Protein AF-A0A817XFG8-F1 (afdb_monomer_lite)

pLDDT: mean 70.27, std 18.43, range [31.36, 95.06]

Sequence (269 aa):
MGNGGGGGGGSNTTVASSSSEEETRRRHAKRKCANGSLLDVFSCFSSDLKSIGAFVTMSCSEAEMDYPWTNIKIDGWLQLKRWLFLPDYTNPPLATQLIADFFQLLFACQQWRVFKYETNEKDHIYIQAGESNREIIYDNDVYKDNPTRDFVTKRRNWFDQIKYVIFMYSAWCVLSIVYLAGTTRISLLGLGYLIACFYFFWYGQDFLTKHVTVMVRIWTYLIYYCFAVIFIKACLQIVACIDILSIGCVIQQIFSVACITSDSSSSSC

Radius of gyration: 28.13 Å; chains: 1; bounding box: 108×46×69 Å

Foldseek 3Di:
DDDDDDDDDDDDPVVVVVVVVVVVVVVVVCVLCVPVPVVVVVVVVVVVVVVVVVVVVVVPDDDPDDDPLPPDDFQLSVLLCQLVLHADPVDHHDPVVCVVVVVVVVVVVVVVVVSVVLVPVVPPVVCPPPHHPDDCLPPPCCVPDPVDDDLQPDPDDPVSVVVNCCVVCVVVVVLVVLLCQLPVAQAPLSVVSNVLSVVCVVCVVVLVVDRPVVNVVSVVVVVVSVVVLVVVLSVLLSVLSRPPDPCNQVNCNRHVHHRDDPDPDDDDD

Structure (mmCIF, N/CA/C/O backbone):
data_AF-A0A817XFG8-F1
#
_entry.id   AF-A0A817XFG8-F1
#
loop_
_atom_site.group_PDB
_atom_site.id
_atom_site.type_symbol
_atom_site.label_atom_id
_atom_site.label_alt_id
_atom_site.label_comp_id
_atom_site.label_asym_id
_atom_site.label_entity_id
_atom_site.label_seq_id
_atom_site.pdbx_PDB_ins_code
_atom_site.Cartn_x
_atom_site.Cartn_y
_atom_site.Cartn_z
_atom_site.occupancy
_atom_site.B_iso_or_equiv
_atom_site.auth_seq_id
_atom_site.auth_comp_id
_atom_site.auth_asym_id
_atom_site.auth_atom_id
_atom_site.pdbx_PDB_model_num
ATOM 1 N N . MET A 1 1 ? 80.118 -6.857 2.971 1.00 39.25 1 MET A N 1
ATOM 2 C CA . MET A 1 1 ? 79.639 -5.460 3.083 1.00 39.25 1 MET A CA 1
ATOM 3 C C . MET A 1 1 ? 78.344 -5.396 2.283 1.00 39.25 1 MET A C 1
ATOM 5 O O . MET A 1 1 ? 78.411 -5.592 1.084 1.00 39.25 1 MET A O 1
ATOM 9 N N . GLY A 1 2 ? 77.171 -5.555 2.906 1.00 37.81 2 GLY A N 1
ATOM 10 C CA . GLY A 1 2 ? 76.400 -4.475 3.555 1.00 37.81 2 GLY A CA 1
ATOM 11 C C . GLY A 1 2 ? 75.542 -3.781 2.478 1.00 37.81 2 GLY A C 1
ATOM 12 O O . GLY A 1 2 ? 76.123 -3.079 1.669 1.00 37.81 2 GLY A O 1
ATOM 13 N N . ASN A 1 3 ? 74.297 -4.192 2.200 1.00 38.41 3 ASN A N 1
ATOM 14 C CA . ASN A 1 3 ? 73.002 -3.979 2.885 1.00 38.41 3 ASN A CA 1
ATOM 15 C C . ASN A 1 3 ? 72.274 -2.664 2.500 1.00 38.41 3 ASN A C 1
ATOM 17 O O . ASN A 1 3 ? 72.898 -1.610 2.451 1.00 38.41 3 ASN A O 1
ATOM 21 N N . GLY A 1 4 ? 70.943 -2.767 2.329 1.00 34.31 4 GLY A N 1
ATOM 22 C CA . GLY A 1 4 ? 69.944 -1.685 2.203 1.00 34.31 4 GLY A CA 1
ATOM 23 C C . GLY A 1 4 ? 69.345 -1.543 0.790 1.00 34.31 4 GLY A C 1
ATOM 24 O O . GLY A 1 4 ? 70.094 -1.386 -0.160 1.00 34.31 4 GLY A O 1
ATOM 25 N N . GLY A 1 5 ? 68.034 -1.577 0.524 1.00 34.22 5 GLY A N 1
ATOM 26 C CA . GLY A 1 5 ? 66.832 -1.628 1.363 1.00 34.22 5 GLY A CA 1
ATOM 27 C C . GLY A 1 5 ? 65.711 -0.758 0.751 1.00 34.22 5 GLY A C 1
ATOM 28 O O . GLY A 1 5 ? 65.967 0.394 0.426 1.00 34.22 5 GLY A O 1
ATOM 29 N N . GLY A 1 6 ? 64.482 -1.295 0.662 1.00 33.62 6 GLY A N 1
ATOM 30 C CA . GLY A 1 6 ? 63.206 -0.556 0.519 1.00 33.62 6 GLY A CA 1
ATOM 31 C C . GLY A 1 6 ? 62.762 -0.223 -0.917 1.00 33.62 6 GLY A C 1
ATOM 32 O O . GLY A 1 6 ? 63.567 0.166 -1.745 1.00 33.62 6 GLY A O 1
ATOM 33 N N . GLY A 1 7 ? 61.491 -0.328 -1.306 1.00 31.36 7 GLY A N 1
ATOM 34 C CA . GLY A 1 7 ? 60.260 -0.632 -0.579 1.00 31.36 7 GLY A CA 1
ATOM 35 C C . GLY A 1 7 ? 59.083 -0.553 -1.564 1.00 31.36 7 GLY A C 1
ATOM 36 O O . GLY A 1 7 ? 59.077 0.286 -2.462 1.00 31.36 7 GLY A O 1
ATOM 37 N N . GLY A 1 8 ? 58.124 -1.472 -1.426 1.00 36.59 8 GLY A N 1
ATOM 38 C CA . GLY A 1 8 ? 56.936 -1.561 -2.271 1.00 36.59 8 GLY A CA 1
ATOM 39 C C . GLY A 1 8 ? 55.859 -0.532 -1.922 1.00 36.59 8 GLY A C 1
ATOM 40 O O . GLY A 1 8 ? 55.711 -0.126 -0.772 1.00 36.59 8 GLY A O 1
ATOM 41 N N . GLY A 1 9 ? 55.067 -0.163 -2.926 1.00 33.72 9 GLY A N 1
ATOM 42 C CA . GLY A 1 9 ? 53.863 0.646 -2.771 1.00 33.72 9 GLY A CA 1
ATOM 43 C C . GLY A 1 9 ? 52.935 0.439 -3.962 1.00 33.72 9 GLY A C 1
ATOM 44 O O . GLY A 1 9 ? 53.193 0.964 -5.039 1.00 33.72 9 GLY A O 1
ATOM 45 N N . GLY A 1 10 ? 51.871 -0.349 -3.785 1.00 35.78 10 GLY A N 1
ATOM 46 C CA . GLY A 1 10 ? 50.912 -0.604 -4.860 1.00 35.78 10 GLY A CA 1
ATOM 47 C C . GLY A 1 10 ? 49.819 -1.617 -4.526 1.00 35.78 10 GLY A C 1
ATOM 48 O O . GLY A 1 10 ? 49.588 -2.504 -5.335 1.00 35.78 10 GLY A O 1
ATOM 49 N N . SER A 1 11 ? 49.159 -1.518 -3.361 1.00 37.84 11 SER A N 1
ATOM 50 C CA . SER A 1 11 ? 48.086 -2.471 -3.000 1.00 37.84 11 SER A CA 1
ATOM 51 C C . SER A 1 11 ? 46.955 -1.913 -2.121 1.00 37.84 11 SER A C 1
ATOM 53 O O . SER A 1 11 ? 46.315 -2.692 -1.427 1.00 37.84 11 SER A O 1
ATOM 55 N N . ASN A 1 12 ? 46.676 -0.600 -2.107 1.00 38.19 12 ASN A N 1
ATOM 56 C CA . ASN A 1 12 ? 45.683 -0.045 -1.160 1.00 38.19 12 ASN A CA 1
ATOM 57 C C . ASN A 1 12 ? 44.374 0.481 -1.776 1.00 38.19 12 ASN A C 1
ATOM 59 O O . ASN A 1 12 ? 43.433 0.732 -1.029 1.00 38.19 12 ASN A O 1
ATOM 63 N N . THR A 1 13 ? 44.246 0.603 -3.102 1.00 41.53 13 THR A N 1
ATOM 64 C CA . THR A 1 13 ? 43.041 1.215 -3.709 1.00 41.53 13 THR A CA 1
ATOM 65 C C . THR A 1 13 ? 41.982 0.198 -4.157 1.00 41.53 13 THR A C 1
ATOM 67 O O . THR A 1 13 ? 40.799 0.516 -4.176 1.00 41.53 13 THR A O 1
ATOM 70 N N . THR A 1 14 ? 42.364 -1.047 -4.453 1.00 40.88 14 THR A N 1
ATOM 71 C CA . THR A 1 14 ? 41.450 -2.136 -4.873 1.00 40.88 14 THR A CA 1
ATOM 72 C C . THR A 1 14 ? 40.775 -2.870 -3.708 1.00 40.88 14 THR A C 1
ATOM 74 O O . THR A 1 14 ? 39.751 -3.530 -3.885 1.00 40.88 14 THR A O 1
ATOM 77 N N . VAL A 1 15 ? 41.311 -2.736 -2.493 1.00 43.69 15 VAL A N 1
ATOM 78 C CA . VAL A 1 15 ? 40.769 -3.383 -1.285 1.00 43.69 15 VAL A CA 1
ATOM 79 C C . VAL A 1 15 ? 39.590 -2.588 -0.697 1.00 43.69 15 VAL A C 1
ATOM 81 O O . VAL A 1 15 ? 38.686 -3.159 -0.095 1.00 43.69 15 VAL A O 1
ATOM 84 N N . ALA A 1 16 ? 39.540 -1.270 -0.915 1.00 40.59 16 ALA A N 1
ATOM 85 C CA . ALA A 1 16 ? 38.480 -0.417 -0.373 1.00 40.59 16 ALA A CA 1
ATOM 86 C C . ALA A 1 16 ? 37.139 -0.549 -1.128 1.00 40.59 16 ALA A C 1
ATOM 88 O O . ALA A 1 16 ? 36.079 -0.516 -0.502 1.00 40.59 16 ALA A O 1
ATOM 89 N N . SER A 1 17 ? 37.164 -0.743 -2.454 1.00 41.06 17 SER A N 1
ATOM 90 C CA . SER A 1 17 ? 35.950 -0.938 -3.265 1.00 41.06 17 SER A CA 1
ATOM 91 C C . SER A 1 17 ? 35.336 -2.329 -3.073 1.00 41.06 17 SER A C 1
ATOM 93 O O . SER A 1 17 ? 34.123 -2.441 -2.910 1.00 41.06 17 SER A O 1
ATOM 95 N N . SER A 1 18 ? 36.170 -3.369 -2.986 1.00 42.69 18 SER A N 1
ATOM 96 C CA . SER A 1 18 ? 35.731 -4.744 -2.700 1.00 42.69 18 SER A CA 1
ATOM 97 C C . SER A 1 18 ? 35.164 -4.897 -1.284 1.00 42.69 18 SER A C 1
ATOM 99 O O . SER A 1 18 ? 34.143 -5.559 -1.110 1.00 42.69 18 SER A O 1
ATOM 101 N N . SER A 1 19 ? 35.743 -4.211 -0.293 1.00 41.41 19 SER A N 1
ATOM 102 C CA . SER A 1 19 ? 35.241 -4.200 1.089 1.00 41.41 19 SER A CA 1
ATOM 103 C C . SER A 1 19 ? 33.863 -3.525 1.214 1.00 41.41 19 SER A C 1
ATOM 105 O O . SER A 1 19 ? 32.974 -4.051 1.881 1.00 41.41 19 SER A O 1
ATOM 107 N N . SER A 1 20 ? 33.633 -2.412 0.503 1.00 43.94 20 SER A N 1
ATOM 108 C CA . SER A 1 20 ? 32.335 -1.710 0.473 1.00 43.94 20 SER A CA 1
ATOM 109 C C . SER A 1 20 ? 31.224 -2.547 -0.185 1.00 43.94 20 SER A C 1
ATOM 111 O O . SER A 1 20 ? 30.104 -2.640 0.333 1.00 43.94 20 SER A O 1
ATOM 113 N N . GLU A 1 21 ? 31.529 -3.226 -1.296 1.00 47.81 21 GLU A N 1
ATOM 114 C CA . GLU A 1 21 ? 30.588 -4.133 -1.964 1.00 47.81 21 GLU A CA 1
ATOM 115 C C . GLU A 1 21 ? 30.315 -5.400 -1.148 1.00 47.81 21 GLU A C 1
ATOM 117 O O . GLU A 1 21 ? 29.161 -5.830 -1.057 1.00 47.81 21 GLU A O 1
ATOM 122 N N . GLU A 1 22 ? 31.330 -5.979 -0.499 1.00 45.91 22 GLU A N 1
ATOM 123 C CA . GLU A 1 22 ? 31.141 -7.099 0.426 1.00 45.91 22 GLU A CA 1
ATOM 124 C C . GLU A 1 22 ? 30.328 -6.695 1.648 1.00 45.91 22 GLU A C 1
ATOM 126 O O . GLU A 1 22 ? 29.491 -7.474 2.100 1.00 45.91 22 GLU A O 1
ATOM 131 N N . GLU A 1 23 ? 30.509 -5.491 2.183 1.00 46.41 23 GLU A N 1
ATOM 132 C CA . GLU A 1 23 ? 29.743 -5.025 3.332 1.00 46.41 23 GLU A CA 1
ATOM 133 C C . GLU A 1 23 ? 28.283 -4.734 2.956 1.00 46.41 23 GLU A C 1
ATOM 135 O O . GLU A 1 23 ? 27.368 -5.049 3.721 1.00 46.41 23 GLU A O 1
ATOM 140 N N . THR A 1 24 ? 28.030 -4.254 1.736 1.00 50.12 24 THR A N 1
ATOM 141 C CA . THR A 1 24 ? 26.673 -4.073 1.195 1.00 50.12 24 THR A CA 1
ATOM 142 C C . THR A 1 24 ? 26.003 -5.421 0.906 1.00 50.12 24 THR A C 1
ATOM 144 O O . THR A 1 24 ? 24.853 -5.631 1.306 1.00 50.12 24 THR A O 1
ATOM 147 N N . ARG A 1 25 ? 26.737 -6.398 0.344 1.00 46.53 25 ARG A N 1
ATOM 148 C CA . ARG A 1 25 ? 26.284 -7.796 0.197 1.00 46.53 25 ARG A CA 1
ATOM 149 C C . ARG A 1 25 ? 26.058 -8.470 1.548 1.00 46.53 25 ARG A C 1
ATOM 151 O O . ARG A 1 25 ? 25.074 -9.185 1.687 1.00 46.53 25 ARG A O 1
ATOM 158 N N . ARG A 1 26 ? 26.884 -8.209 2.567 1.00 43.31 26 ARG A N 1
ATOM 159 C CA . ARG A 1 26 ? 26.705 -8.709 3.945 1.00 43.31 26 ARG A CA 1
ATOM 160 C C . ARG A 1 26 ? 25.523 -8.042 4.645 1.00 43.31 26 ARG A C 1
ATOM 162 O O . ARG A 1 26 ? 24.848 -8.710 5.420 1.00 43.31 26 ARG A O 1
ATOM 169 N N . ARG A 1 27 ? 25.212 -6.773 4.355 1.00 46.94 27 ARG A N 1
ATOM 170 C CA . ARG A 1 27 ? 23.999 -6.084 4.840 1.00 46.94 27 ARG A CA 1
ATOM 171 C C . ARG A 1 27 ? 22.734 -6.594 4.138 1.00 46.94 27 ARG A C 1
ATOM 173 O O . ARG A 1 27 ? 21.736 -6.817 4.818 1.00 46.94 27 ARG A O 1
ATOM 180 N N . HIS A 1 28 ? 22.774 -6.871 2.831 1.00 46.66 28 HIS A N 1
ATOM 181 C CA . HIS A 1 28 ? 21.667 -7.508 2.095 1.00 46.66 28 HIS A CA 1
ATOM 182 C C . HIS A 1 28 ? 21.486 -8.984 2.493 1.00 46.66 28 HIS A C 1
ATOM 184 O O . HIS A 1 28 ? 20.359 -9.422 2.710 1.00 46.66 28 HIS A O 1
ATOM 190 N N . ALA A 1 29 ? 22.576 -9.727 2.701 1.00 39.81 29 ALA A N 1
ATOM 191 C CA . ALA A 1 29 ? 22.551 -11.088 3.229 1.00 39.81 29 ALA A CA 1
ATOM 192 C C . ALA A 1 29 ? 22.077 -11.122 4.688 1.00 39.81 29 ALA A C 1
ATOM 194 O O . ALA A 1 29 ? 21.290 -11.989 5.027 1.00 39.81 29 ALA A O 1
ATOM 195 N N . LYS A 1 30 ? 22.440 -10.153 5.544 1.00 40.06 30 LYS A N 1
ATOM 196 C CA . LYS A 1 30 ? 21.869 -10.030 6.900 1.00 40.06 30 LYS A CA 1
ATOM 197 C C . LYS A 1 30 ? 20.384 -9.668 6.886 1.00 40.06 30 LYS A C 1
ATOM 199 O O . LYS A 1 30 ? 19.658 -10.203 7.710 1.00 40.06 30 LYS A O 1
ATOM 204 N N . ARG A 1 31 ? 19.905 -8.831 5.955 1.00 43.19 31 ARG A N 1
ATOM 205 C CA . ARG A 1 31 ? 18.460 -8.561 5.791 1.00 43.19 31 ARG A CA 1
ATOM 206 C C . ARG A 1 31 ? 17.686 -9.795 5.304 1.00 43.19 31 ARG A C 1
ATOM 208 O O . ARG A 1 31 ? 16.548 -9.973 5.714 1.00 43.19 31 ARG A O 1
ATOM 215 N N . LYS A 1 32 ? 18.308 -10.666 4.497 1.00 44.91 32 LYS A N 1
ATOM 216 C CA . LYS A 1 32 ? 17.726 -11.950 4.055 1.00 44.91 32 LYS A CA 1
ATOM 217 C C . LYS A 1 32 ? 17.856 -13.074 5.105 1.00 44.91 32 LYS A C 1
ATOM 219 O O . LYS A 1 32 ? 16.929 -13.860 5.260 1.00 44.91 32 LYS A O 1
ATOM 224 N N . CYS A 1 33 ? 18.943 -13.113 5.884 1.00 37.72 33 CYS A N 1
ATOM 225 C CA . CYS A 1 33 ? 19.192 -14.093 6.954 1.00 37.72 33 CYS A CA 1
ATOM 226 C C . CYS A 1 33 ? 18.526 -13.746 8.293 1.00 37.72 33 CYS A C 1
ATOM 228 O O . CYS A 1 33 ? 18.334 -14.643 9.107 1.00 37.72 33 CYS A O 1
ATOM 230 N N . ALA A 1 34 ? 18.137 -12.489 8.538 1.00 39.78 34 ALA A N 1
ATOM 231 C CA . ALA A 1 34 ? 17.343 -12.127 9.719 1.00 39.78 34 ALA A CA 1
ATOM 232 C C . ALA A 1 34 ? 15.956 -12.801 9.731 1.00 39.78 34 ALA A C 1
ATOM 234 O O . ALA A 1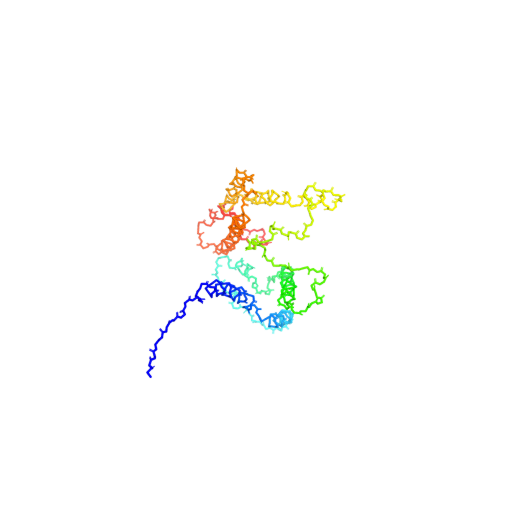 34 ? 15.362 -12.936 10.791 1.00 39.78 34 ALA A O 1
ATOM 235 N N . ASN A 1 35 ? 15.487 -13.295 8.579 1.00 50.16 35 ASN A N 1
ATOM 236 C CA . ASN A 1 35 ? 14.275 -14.110 8.460 1.00 50.16 35 ASN A CA 1
ATOM 237 C C . ASN A 1 35 ? 14.558 -15.629 8.477 1.00 50.16 35 ASN A C 1
ATOM 239 O O . ASN A 1 35 ? 13.696 -16.426 8.124 1.00 50.16 35 ASN A O 1
ATOM 243 N N . GLY A 1 36 ? 15.764 -16.054 8.868 1.00 41.84 36 GLY A N 1
ATOM 244 C CA . GLY A 1 36 ? 16.261 -17.433 8.797 1.00 41.84 36 GLY A CA 1
ATOM 245 C C . GLY A 1 36 ? 15.638 -18.471 9.744 1.00 41.84 36 GLY A C 1
ATOM 246 O O . GLY A 1 36 ? 16.223 -19.537 9.907 1.00 41.84 36 GLY A O 1
ATOM 247 N N . SER A 1 37 ? 14.467 -18.230 10.334 1.00 49.91 37 SER A N 1
ATOM 248 C CA . SER A 1 37 ? 13.778 -19.164 11.245 1.00 49.91 37 SER A CA 1
ATOM 249 C C . SER A 1 37 ? 12.360 -19.523 10.773 1.00 49.91 37 SER A C 1
ATOM 251 O O . SER A 1 37 ? 11.403 -19.554 11.535 1.00 49.91 37 SER A O 1
ATOM 253 N N . LEU A 1 38 ? 12.181 -19.831 9.484 1.00 45.31 38 LEU A N 1
ATOM 254 C CA . LEU A 1 38 ? 10.856 -20.173 8.943 1.00 45.31 38 LEU A CA 1
ATOM 255 C C . LEU A 1 38 ? 10.396 -21.622 9.202 1.00 45.31 38 LEU A C 1
ATOM 257 O O . LEU A 1 38 ? 9.229 -21.940 8.991 1.00 45.31 38 LEU A O 1
ATOM 261 N N . LEU A 1 39 ? 11.273 -22.506 9.688 1.00 46.31 39 LEU A N 1
ATOM 262 C CA . LEU A 1 39 ? 10.830 -23.780 10.275 1.00 46.31 39 LEU A CA 1
ATOM 263 C C . LEU A 1 39 ? 10.032 -23.527 11.568 1.00 46.31 39 LEU A C 1
ATOM 265 O O . LEU A 1 39 ? 9.040 -24.216 11.795 1.00 46.31 39 LEU A O 1
ATOM 269 N N . ASP A 1 40 ? 10.370 -22.466 12.311 1.00 49.03 40 ASP A N 1
ATOM 270 C CA . ASP A 1 40 ? 9.613 -22.013 13.479 1.00 49.03 40 ASP A CA 1
ATOM 271 C C . ASP A 1 40 ? 8.313 -21.323 13.071 1.00 49.03 40 ASP A C 1
ATOM 273 O O . ASP A 1 40 ? 7.290 -21.616 13.662 1.00 49.03 40 ASP A O 1
ATOM 277 N N . VAL A 1 41 ? 8.287 -20.491 12.022 1.00 51.28 41 VAL A N 1
ATOM 278 C CA . VAL A 1 41 ? 7.046 -19.819 11.568 1.00 51.28 41 VAL A CA 1
ATOM 279 C C . VAL A 1 41 ? 6.039 -20.805 10.961 1.00 51.28 41 VAL A C 1
ATOM 281 O O . VAL A 1 41 ? 4.838 -20.670 11.174 1.00 51.28 41 VAL A O 1
ATOM 284 N N . PHE A 1 42 ? 6.498 -21.826 10.228 1.00 49.22 42 PHE A N 1
ATOM 285 C CA . PHE A 1 42 ? 5.612 -22.845 9.646 1.00 49.22 42 PHE A CA 1
ATOM 286 C C . PHE A 1 42 ? 5.138 -23.866 10.693 1.00 49.22 42 PHE A C 1
ATOM 288 O O . PHE A 1 42 ? 3.980 -24.290 10.666 1.00 49.22 42 PHE A O 1
ATOM 295 N N . SER A 1 43 ? 6.012 -24.225 11.643 1.00 51.03 43 SER A N 1
ATOM 296 C CA . SER A 1 43 ? 5.624 -24.958 12.854 1.00 51.03 43 SER A CA 1
ATOM 297 C C . SER A 1 43 ? 4.633 -24.145 13.685 1.00 51.03 43 SER A C 1
ATOM 299 O O . SER A 1 43 ? 3.627 -24.708 14.099 1.00 51.03 43 SER A O 1
ATOM 301 N N . CYS A 1 44 ? 4.868 -22.837 13.840 1.00 49.38 44 CYS A N 1
ATOM 302 C CA . CYS A 1 44 ? 3.990 -21.893 14.527 1.00 49.38 44 CYS A CA 1
ATOM 303 C C . CYS A 1 44 ? 2.633 -21.818 13.835 1.00 49.38 44 CYS A C 1
ATOM 305 O O . CYS A 1 44 ? 1.633 -21.991 14.496 1.00 49.38 44 CYS A O 1
ATOM 307 N N . PHE A 1 45 ? 2.558 -21.706 12.506 1.00 55.94 45 PHE A N 1
ATOM 308 C CA . PHE A 1 45 ? 1.267 -21.663 11.813 1.00 55.94 45 PHE A CA 1
ATOM 309 C C . PHE A 1 45 ? 0.500 -22.992 11.861 1.00 55.94 45 PHE A C 1
ATOM 311 O O . PHE A 1 45 ? -0.715 -23.008 12.033 1.00 55.94 45 PHE A O 1
ATOM 318 N N . SER A 1 46 ? 1.191 -24.128 11.736 1.00 52.06 46 SER A N 1
ATOM 319 C CA . SER 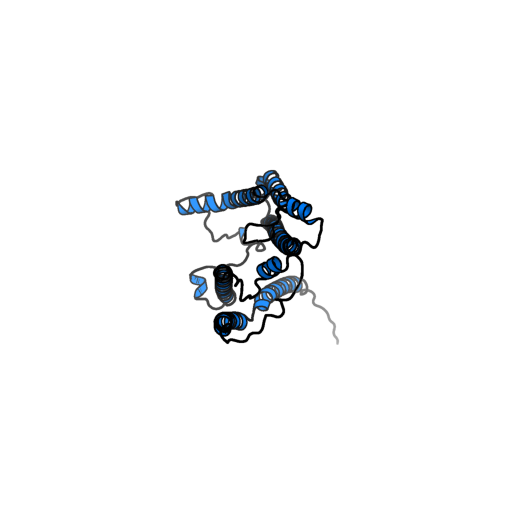A 1 46 ? 0.570 -25.450 11.905 1.00 52.06 46 SER A CA 1
ATOM 320 C C . SER A 1 46 ? 0.119 -25.675 13.353 1.00 52.06 46 SER A C 1
ATOM 322 O O . SER A 1 46 ? -0.948 -26.249 13.587 1.00 52.06 46 SER A O 1
ATOM 324 N N . SER A 1 47 ? 0.887 -25.181 14.333 1.00 53.09 47 SER A N 1
ATOM 325 C CA . SER A 1 47 ? 0.477 -25.150 15.736 1.00 53.09 47 SER A CA 1
ATOM 326 C C . SER A 1 47 ? -0.610 -24.121 16.002 1.00 53.09 47 SER A C 1
ATOM 328 O O . SER A 1 47 ? -1.449 -24.403 16.835 1.00 53.09 47 SER A O 1
ATOM 330 N N . ASP A 1 48 ? -0.668 -23.004 15.281 1.00 56.28 48 ASP A N 1
ATOM 331 C CA . ASP A 1 48 ? -1.666 -21.945 15.423 1.00 56.28 48 ASP A CA 1
ATOM 332 C C . ASP A 1 48 ? -2.977 -22.365 14.773 1.00 56.28 48 ASP A C 1
ATOM 334 O O . ASP A 1 48 ? -4.021 -22.101 15.331 1.00 56.28 48 ASP A O 1
ATOM 338 N N . LEU A 1 49 ? -2.980 -23.120 13.673 1.00 53.66 49 LEU A N 1
ATOM 339 C CA . LEU A 1 49 ? -4.196 -23.743 13.133 1.00 53.66 49 LEU A CA 1
ATOM 340 C C . LEU A 1 49 ? -4.725 -24.844 14.055 1.00 53.66 49 LEU A C 1
ATOM 342 O O . LEU A 1 49 ? -5.935 -24.967 14.240 1.00 53.66 49 LEU A O 1
ATOM 346 N N . LYS A 1 50 ? -3.829 -25.629 14.667 1.00 50.12 50 LYS A N 1
ATOM 347 C CA . LYS A 1 50 ? -4.202 -26.601 15.705 1.00 50.12 50 LYS A CA 1
ATOM 348 C C . LYS A 1 50 ? -4.604 -25.922 17.011 1.00 50.12 50 LYS A C 1
ATOM 350 O O . LYS A 1 50 ? -5.459 -26.463 17.688 1.00 50.12 50 LYS A O 1
ATOM 355 N N . SER A 1 51 ? -4.034 -24.766 17.339 1.00 50.47 51 SER A N 1
ATOM 356 C CA . SER A 1 51 ? -4.316 -23.965 18.533 1.00 50.47 51 SER A CA 1
ATOM 357 C C . SER A 1 51 ? -5.604 -23.179 18.363 1.00 50.47 51 SER A C 1
ATOM 359 O O . SER A 1 51 ? -6.417 -23.210 19.256 1.00 50.47 51 SER A O 1
ATOM 361 N N . ILE A 1 52 ? -5.871 -22.574 17.207 1.00 54.69 52 ILE A N 1
ATOM 362 C CA . ILE A 1 52 ? -7.146 -21.938 16.852 1.00 54.69 52 ILE A CA 1
ATOM 363 C C . ILE A 1 52 ? -8.231 -23.011 16.766 1.00 54.69 52 ILE A C 1
ATOM 365 O O . ILE A 1 52 ? -9.295 -22.840 17.350 1.00 54.69 52 ILE A O 1
ATOM 369 N N . GLY A 1 53 ? -7.949 -24.154 16.128 1.00 46.78 53 GLY A N 1
ATOM 370 C CA . GLY A 1 53 ? -8.824 -25.326 16.163 1.00 46.78 53 GLY A CA 1
ATOM 371 C C . GLY A 1 53 ? -9.086 -25.804 17.594 1.00 46.78 53 GLY A C 1
ATOM 372 O O . GLY A 1 53 ? -10.239 -26.012 17.953 1.00 46.78 53 GLY A O 1
ATOM 373 N N . ALA A 1 54 ? -8.042 -25.879 18.428 1.00 48.03 54 ALA A N 1
ATOM 374 C CA . ALA A 1 54 ? -8.127 -26.251 19.836 1.00 48.03 54 ALA A CA 1
ATOM 375 C C . ALA A 1 54 ? -8.823 -25.192 20.697 1.00 48.03 54 ALA A C 1
ATOM 377 O O . ALA A 1 54 ? -9.542 -25.576 21.598 1.00 48.03 54 ALA A O 1
ATOM 378 N N . PHE A 1 55 ? -8.677 -23.897 20.427 1.00 50.34 55 PHE A N 1
ATOM 379 C CA . PHE A 1 55 ? -9.269 -22.775 21.163 1.00 50.34 55 PHE A CA 1
ATOM 380 C C . PHE A 1 55 ? -10.761 -22.668 20.845 1.00 50.34 55 PHE A C 1
ATOM 382 O O . PHE A 1 55 ? -11.581 -22.473 21.741 1.00 50.34 55 PHE A O 1
ATOM 389 N N . VAL A 1 56 ? -11.129 -22.914 19.584 1.00 47.59 56 VAL A N 1
ATOM 390 C CA . VAL A 1 56 ? -12.524 -23.061 19.157 1.00 47.59 56 VAL A CA 1
ATOM 391 C C . VAL A 1 56 ? -13.152 -24.317 19.780 1.00 47.59 56 VAL A C 1
ATOM 393 O O . VAL A 1 56 ? -14.283 -24.241 20.249 1.00 47.59 56 VAL A O 1
ATOM 396 N N . THR A 1 57 ? -12.432 -25.445 19.890 1.00 44.91 57 THR A N 1
ATOM 397 C CA . THR A 1 57 ? -12.956 -26.656 20.562 1.00 44.91 57 THR A CA 1
ATOM 398 C C . THR A 1 57 ? -12.858 -26.641 22.097 1.00 44.91 57 THR A C 1
ATOM 400 O O . THR A 1 57 ? -13.657 -27.298 22.752 1.00 44.91 57 THR A O 1
ATOM 403 N N . MET A 1 58 ? -11.932 -25.886 22.699 1.00 43.16 58 MET A N 1
ATOM 404 C CA . MET A 1 58 ? -11.768 -25.714 24.157 1.00 43.16 58 MET A CA 1
ATOM 405 C C . MET A 1 58 ? -12.665 -24.612 24.723 1.00 43.16 58 MET A C 1
ATOM 407 O O . MET A 1 58 ? -12.762 -24.473 25.937 1.00 43.16 58 MET A O 1
ATOM 411 N N . SER A 1 59 ? -13.382 -23.882 23.868 1.00 48.94 59 SER A N 1
ATOM 412 C CA . SER A 1 59 ? -14.507 -23.041 24.291 1.00 48.94 59 SER A CA 1
ATOM 413 C C . SER A 1 59 ? -15.729 -23.876 24.723 1.00 48.94 59 SER A C 1
ATOM 415 O O . SER A 1 59 ? -16.771 -23.319 25.050 1.00 48.94 59 SER A O 1
ATOM 417 N N . CYS A 1 60 ? -15.617 -25.211 24.735 1.00 45.75 60 CYS A N 1
ATOM 418 C CA . CYS A 1 60 ? -16.643 -26.135 25.203 1.00 45.75 60 CYS A CA 1
ATOM 419 C C . CYS A 1 60 ? -16.129 -26.950 26.402 1.00 45.75 60 CYS A C 1
ATOM 421 O O . CYS A 1 60 ? -15.884 -28.150 26.322 1.00 45.75 60 CYS A O 1
ATOM 423 N N . SER A 1 61 ? -15.936 -26.275 27.531 1.00 42.62 61 SER A N 1
ATOM 424 C CA . SER A 1 61 ? -16.087 -26.902 28.841 1.00 42.62 61 SER A CA 1
ATOM 425 C C . SER A 1 61 ? -16.791 -25.888 29.722 1.00 42.62 61 SER A C 1
ATOM 427 O O . SER A 1 61 ? -16.248 -24.824 30.002 1.00 42.62 61 SER A O 1
ATOM 429 N N . GLU A 1 62 ? -18.023 -26.216 30.088 1.00 46.56 62 GLU A N 1
ATOM 430 C CA . GLU A 1 62 ? -18.897 -25.455 30.972 1.00 46.56 62 GLU A CA 1
ATOM 431 C C . GLU A 1 62 ? -18.141 -25.034 32.238 1.00 46.56 62 GLU A C 1
ATOM 433 O O . GLU A 1 62 ? -17.907 -25.824 33.150 1.00 46.56 62 GLU A O 1
ATOM 438 N N . ALA A 1 63 ? -17.734 -23.772 32.283 1.00 44.34 63 ALA A N 1
ATOM 439 C CA . ALA A 1 63 ? -17.375 -23.090 33.506 1.00 44.34 63 ALA A CA 1
ATOM 440 C C . ALA A 1 63 ? -17.921 -21.671 33.390 1.00 44.34 63 ALA A C 1
ATOM 442 O O . ALA A 1 63 ? -17.593 -20.932 32.464 1.00 44.34 63 ALA A O 1
ATOM 443 N N . GLU A 1 64 ? -18.778 -21.331 34.340 1.00 57.59 64 GLU A N 1
ATOM 444 C CA . GLU A 1 64 ? -19.405 -20.036 34.585 1.00 57.59 64 GLU A CA 1
ATOM 445 C C . GLU A 1 64 ? -18.337 -19.007 35.013 1.00 57.59 64 GLU A C 1
ATOM 447 O O . GLU A 1 64 ? -18.322 -18.498 36.129 1.00 57.59 64 GLU A O 1
ATOM 452 N N . MET A 1 65 ? -17.346 -18.779 34.148 1.00 60.41 65 MET A N 1
ATOM 453 C CA . MET A 1 65 ? -16.296 -17.784 34.315 1.00 60.41 65 MET A CA 1
ATOM 454 C C . MET A 1 65 ? -16.399 -16.785 33.176 1.00 60.41 65 MET A C 1
ATOM 456 O O . MET A 1 65 ? -15.994 -17.043 32.039 1.00 60.41 65 MET A O 1
ATOM 460 N N . ASP A 1 66 ? -16.934 -15.620 33.511 1.00 71.06 66 ASP A N 1
ATOM 461 C CA . ASP A 1 66 ? -16.876 -14.457 32.647 1.00 71.06 66 ASP A CA 1
ATOM 462 C C . ASP A 1 66 ? -15.415 -14.072 32.372 1.00 71.06 66 ASP A C 1
ATOM 464 O O . ASP A 1 66 ? -14.565 -14.070 33.268 1.00 71.06 66 ASP A O 1
ATOM 468 N N . TYR A 1 67 ? -15.108 -13.715 31.123 1.00 74.12 67 TYR A N 1
ATOM 469 C CA . TYR A 1 67 ? -13.783 -13.207 30.774 1.00 74.12 67 TYR A CA 1
ATOM 470 C C . TYR A 1 67 ? -13.452 -11.929 31.570 1.00 74.12 67 TYR A C 1
ATOM 472 O O . TYR A 1 67 ? -14.339 -11.108 31.797 1.00 74.12 67 TYR A O 1
ATOM 480 N N . PRO A 1 68 ? -12.180 -11.658 31.923 1.00 79.25 68 PRO A N 1
ATOM 481 C CA . PRO A 1 68 ? -11.817 -10.507 32.765 1.00 79.25 68 PRO A CA 1
ATOM 482 C C . PRO A 1 68 ? -12.178 -9.139 32.153 1.00 79.25 68 PRO A C 1
ATOM 484 O O . PRO A 1 68 ? -12.208 -8.129 32.850 1.00 79.25 68 PRO A O 1
ATOM 487 N N . TRP A 1 69 ? -12.473 -9.099 30.852 1.00 77.62 69 TRP A N 1
ATOM 488 C CA . TRP A 1 69 ? -12.879 -7.914 30.099 1.00 77.62 69 TRP A CA 1
ATOM 489 C C . TRP A 1 69 ? -14.400 -7.708 29.969 1.00 77.62 69 TRP A C 1
ATOM 491 O O . TRP A 1 69 ? -14.828 -6.760 29.307 1.00 77.62 69 TRP A O 1
ATOM 501 N N . THR A 1 70 ? -15.242 -8.567 30.550 1.0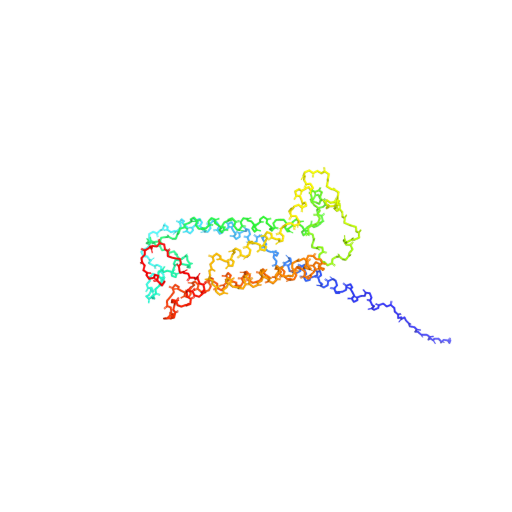0 74.56 70 THR A N 1
ATOM 502 C CA . THR A 1 70 ? -16.713 -8.422 30.483 1.00 74.56 70 THR A CA 1
ATOM 503 C C . THR A 1 70 ? -17.239 -7.287 31.361 1.00 74.56 70 THR A C 1
ATOM 505 O O . THR A 1 70 ? -18.188 -6.613 30.976 1.00 74.56 70 THR A O 1
ATOM 508 N N . ASN A 1 71 ? -16.597 -7.029 32.504 1.00 73.44 71 ASN A N 1
ATOM 509 C CA . ASN A 1 71 ? -17.092 -6.115 33.541 1.00 73.44 71 ASN A CA 1
ATOM 510 C C . ASN A 1 71 ? -16.515 -4.686 33.470 1.00 73.44 71 ASN A C 1
ATOM 512 O O . ASN A 1 71 ? -16.639 -3.912 34.422 1.00 73.44 71 ASN A O 1
ATOM 516 N N . ILE A 1 72 ? -15.878 -4.314 32.357 1.00 79.12 72 ILE A N 1
ATOM 517 C CA . ILE A 1 72 ? -15.274 -2.988 32.182 1.00 79.12 72 ILE A CA 1
ATOM 518 C C . ILE A 1 72 ? -16.353 -1.980 31.764 1.00 79.12 72 ILE A C 1
ATOM 520 O O . ILE A 1 72 ? -17.004 -2.130 30.733 1.00 79.12 72 ILE A O 1
ATOM 524 N N . LYS A 1 73 ? -16.527 -0.930 32.574 1.00 74.06 73 LYS A N 1
ATOM 525 C CA . LYS A 1 73 ? -17.484 0.161 32.342 1.00 74.06 73 LYS A CA 1
ATOM 526 C C . LYS A 1 73 ? -16.758 1.374 31.762 1.00 74.06 73 LYS A C 1
ATOM 528 O O . LYS A 1 73 ? -16.388 2.283 32.499 1.00 74.06 73 LYS A O 1
ATOM 533 N N . ILE A 1 74 ? -16.505 1.340 30.458 1.00 75.38 74 ILE A N 1
ATOM 534 C CA . ILE A 1 74 ? -15.979 2.472 29.683 1.00 75.38 74 ILE A CA 1
ATOM 535 C C . ILE A 1 74 ? -16.992 2.778 28.580 1.00 75.38 74 ILE A C 1
ATOM 537 O O . ILE A 1 74 ? -17.534 1.855 27.963 1.00 75.38 74 ILE A O 1
ATOM 541 N N . ASP A 1 75 ? -17.245 4.057 28.324 1.00 71.12 75 ASP A N 1
ATOM 542 C CA . ASP A 1 75 ? -18.090 4.471 27.207 1.00 71.12 75 ASP A CA 1
ATOM 543 C C . ASP A 1 75 ? -17.451 4.011 25.886 1.00 71.12 75 ASP A C 1
ATOM 545 O O . ASP A 1 75 ? -16.260 4.190 25.640 1.00 71.12 75 ASP A O 1
ATOM 549 N N . GLY A 1 76 ? -18.222 3.294 25.070 1.00 71.81 76 GLY A N 1
ATOM 550 C CA . GLY A 1 76 ? -17.731 2.680 23.833 1.00 71.81 76 GLY A CA 1
ATOM 551 C C . GLY A 1 76 ? -16.930 1.377 23.990 1.00 71.81 76 GLY A C 1
ATOM 552 O O . GLY A 1 76 ? -16.430 0.820 23.007 1.00 71.81 76 GLY A O 1
ATOM 553 N N . TRP A 1 77 ? -16.869 0.803 25.201 1.00 78.31 77 TRP A N 1
ATOM 554 C CA . TRP A 1 77 ? -16.174 -0.467 25.465 1.00 78.31 77 TRP A CA 1
ATOM 555 C C . TRP A 1 77 ? -16.613 -1.614 24.544 1.00 78.31 77 TRP A C 1
ATOM 557 O O . TRP A 1 77 ? -15.778 -2.373 24.056 1.00 78.31 77 TRP A O 1
ATOM 567 N N . LEU A 1 78 ? -17.912 -1.715 24.248 1.00 77.06 78 LEU A N 1
ATOM 568 C CA . LEU A 1 78 ? -18.451 -2.744 23.354 1.00 77.06 78 LEU A CA 1
ATOM 569 C C . LEU A 1 78 ? -17.863 -2.641 21.937 1.00 77.06 78 LEU A C 1
ATOM 571 O O . LEU A 1 78 ? -17.554 -3.659 21.315 1.00 77.06 78 LEU A O 1
ATOM 575 N N . GLN A 1 79 ? -17.677 -1.420 21.430 1.00 77.50 79 GLN A N 1
ATOM 576 C CA . GLN A 1 79 ? -17.117 -1.213 20.097 1.00 77.50 79 GLN A CA 1
ATOM 577 C C . GLN A 1 79 ? -15.609 -1.463 20.075 1.00 77.50 79 GLN A C 1
ATOM 579 O O . GLN A 1 79 ? -15.113 -2.105 19.148 1.00 77.50 79 GLN A O 1
ATOM 584 N N . LEU A 1 80 ? -14.887 -1.037 21.116 1.00 78.62 80 LEU A N 1
ATOM 585 C CA . LEU A 1 80 ? -13.462 -1.338 21.261 1.00 78.62 80 LEU A CA 1
ATOM 586 C C . LEU A 1 80 ? -13.214 -2.848 21.376 1.00 78.62 80 LEU A C 1
ATOM 588 O O . LEU A 1 80 ? -12.322 -3.371 20.713 1.00 78.62 80 LEU A O 1
ATOM 592 N N . LYS A 1 81 ? -14.034 -3.559 22.160 1.00 76.75 81 LYS A N 1
ATOM 593 C CA . LYS A 1 81 ? -13.978 -5.020 22.307 1.00 76.75 81 LYS A CA 1
ATOM 594 C C . LYS A 1 81 ? -14.116 -5.721 20.956 1.00 76.75 81 LYS A C 1
ATOM 596 O O . LYS A 1 81 ? -13.374 -6.658 20.667 1.00 76.75 81 LYS A O 1
ATOM 601 N N . ARG A 1 82 ? -15.024 -5.232 20.107 1.00 76.00 82 ARG A N 1
ATOM 602 C CA . ARG A 1 82 ? -15.224 -5.749 18.752 1.00 76.00 82 ARG A CA 1
ATOM 603 C C . ARG A 1 82 ? -14.072 -5.407 17.810 1.00 76.00 82 ARG A C 1
ATOM 605 O O . ARG A 1 82 ? -13.653 -6.268 17.045 1.00 76.00 82 ARG A O 1
ATOM 612 N N . TRP A 1 83 ? -13.559 -4.179 17.866 1.00 78.00 83 TRP A N 1
ATOM 613 C CA . TRP A 1 83 ? -12.411 -3.750 17.062 1.00 78.00 83 TRP A CA 1
ATOM 614 C C . TRP A 1 83 ? -11.147 -4.553 17.399 1.00 78.00 83 TRP A C 1
ATOM 616 O O . TRP A 1 83 ? -10.413 -4.957 16.505 1.00 78.00 83 TRP A O 1
ATOM 626 N N . LEU A 1 84 ? -10.938 -4.839 18.687 1.00 78.81 84 LEU A N 1
ATOM 627 C CA . LEU A 1 84 ? -9.825 -5.641 19.195 1.00 78.81 84 LEU A CA 1
ATOM 628 C C . LEU A 1 84 ? -10.044 -7.158 19.013 1.00 78.81 84 LEU A C 1
ATOM 630 O O . LEU A 1 84 ? -9.156 -7.944 19.327 1.00 78.81 84 LEU A O 1
ATOM 634 N N . PHE A 1 85 ? -11.204 -7.570 18.484 1.00 77.00 85 PHE A N 1
ATOM 635 C CA . PHE A 1 85 ? -11.554 -8.964 18.199 1.00 77.00 85 PHE A CA 1
ATOM 636 C C . PHE A 1 85 ? -11.520 -9.875 19.447 1.00 77.00 85 PHE A C 1
ATOM 638 O O . PHE A 1 85 ? -11.052 -11.013 19.404 1.00 77.00 85 PHE A O 1
ATOM 645 N N . LEU A 1 86 ? -12.007 -9.372 20.589 1.00 76.19 86 LEU A N 1
ATOM 646 C CA . LEU A 1 86 ? -12.025 -10.125 21.850 1.00 76.19 86 LEU A CA 1
ATOM 647 C C . LEU A 1 86 ? -13.121 -11.207 21.869 1.00 76.19 86 LEU A C 1
ATOM 649 O O . LEU A 1 86 ? -14.236 -10.944 21.409 1.00 76.19 86 LEU A O 1
ATOM 653 N N . PRO A 1 87 ? -12.862 -12.384 22.475 1.00 77.44 87 PRO A N 1
ATOM 654 C CA . PRO A 1 87 ? -13.882 -13.411 22.644 1.00 77.44 87 PRO A CA 1
ATOM 655 C C . PRO A 1 87 ? -15.015 -12.948 23.574 1.00 77.44 87 PRO A C 1
ATOM 657 O O . PRO A 1 87 ? -14.795 -12.276 24.591 1.00 77.44 87 PRO A O 1
ATOM 660 N N . ASP A 1 88 ? -16.240 -13.330 23.218 1.00 70.06 88 ASP A N 1
ATOM 661 C CA . ASP A 1 88 ? -17.461 -13.113 23.991 1.00 70.06 88 ASP A CA 1
ATOM 662 C C . ASP A 1 88 ? -18.425 -14.281 23.757 1.00 70.06 88 ASP A C 1
ATOM 664 O O . ASP A 1 88 ? -18.560 -14.752 22.627 1.00 70.06 88 ASP A O 1
ATOM 668 N N . TYR A 1 89 ? -19.109 -14.717 24.812 1.00 69.94 89 TYR A N 1
ATOM 669 C CA . TYR A 1 89 ? -20.165 -15.723 24.728 1.00 69.94 89 TYR A CA 1
ATOM 670 C C . TYR A 1 89 ? -21.463 -15.143 24.153 1.00 69.94 89 TYR A C 1
ATOM 672 O O . TYR A 1 89 ? -22.204 -15.846 23.472 1.00 69.94 89 TYR A O 1
ATOM 680 N N . THR A 1 90 ? -21.740 -13.861 24.416 1.00 69.12 90 THR A N 1
ATOM 681 C CA . THR A 1 90 ? -23.005 -13.214 24.024 1.00 69.12 90 THR A CA 1
ATOM 682 C C . THR A 1 90 ? -23.011 -12.761 22.566 1.00 69.12 90 THR A C 1
ATOM 684 O O . THR A 1 90 ? -24.027 -12.875 21.889 1.00 69.12 90 THR A O 1
ATOM 687 N N . ASN A 1 91 ? -21.872 -12.267 22.074 1.00 67.81 91 ASN A N 1
ATOM 688 C CA . ASN A 1 91 ? -21.698 -11.759 20.715 1.00 67.81 91 ASN A CA 1
ATOM 689 C C . ASN A 1 91 ? -20.353 -12.240 20.150 1.00 67.81 91 ASN A C 1
ATOM 691 O O . ASN A 1 91 ? -19.381 -11.477 20.147 1.00 67.81 91 ASN A O 1
ATOM 695 N N . PRO A 1 92 ? -20.259 -13.504 19.704 1.00 70.19 92 PRO A N 1
ATOM 696 C CA . PRO A 1 92 ? -19.011 -14.045 19.191 1.00 70.19 92 PRO A CA 1
ATOM 697 C C . PRO A 1 92 ? -18.569 -13.297 17.922 1.00 70.19 92 PRO A C 1
ATOM 699 O O . PRO A 1 92 ? -19.404 -12.958 17.073 1.00 70.19 92 PRO A O 1
ATOM 702 N N . PRO A 1 93 ? -17.262 -13.034 17.755 1.00 71.75 93 PRO A N 1
ATOM 703 C CA . PRO A 1 93 ? -16.760 -12.374 16.562 1.00 71.75 93 PRO A CA 1
ATOM 704 C C . PRO A 1 93 ? -16.916 -13.269 15.323 1.00 71.75 93 PRO A C 1
ATOM 706 O O . PRO A 1 93 ? -16.858 -14.499 15.389 1.00 71.75 93 PRO A O 1
ATOM 709 N N . LEU A 1 94 ? -17.129 -12.646 14.161 1.00 73.44 94 LEU A N 1
ATOM 710 C CA . LEU A 1 94 ? -17.452 -13.360 12.929 1.00 73.44 94 LEU A CA 1
ATOM 711 C C . LEU A 1 94 ? -16.217 -14.097 12.381 1.00 73.44 94 LEU A C 1
ATOM 713 O O . LEU A 1 94 ? -15.299 -13.478 11.844 1.00 73.44 94 LEU A O 1
ATOM 717 N N . ALA A 1 95 ? -16.229 -15.429 12.449 1.00 75.56 95 ALA A N 1
ATOM 718 C CA . ALA A 1 95 ? -15.108 -16.272 12.023 1.00 75.56 95 ALA A CA 1
ATOM 719 C C . ALA A 1 95 ? -14.719 -16.113 10.538 1.00 75.56 95 ALA A C 1
ATOM 721 O O . ALA A 1 95 ? -13.573 -16.366 10.172 1.00 75.56 95 ALA A O 1
ATOM 722 N N . THR A 1 96 ? -15.628 -15.656 9.669 1.00 75.44 96 THR A N 1
ATOM 723 C CA . THR A 1 96 ? -15.317 -15.418 8.248 1.00 75.44 96 THR A CA 1
ATOM 724 C C . THR A 1 96 ? -14.306 -14.289 8.033 1.00 75.44 96 THR A C 1
ATOM 726 O O . THR A 1 96 ? -13.662 -14.265 6.986 1.00 75.44 96 THR A O 1
ATOM 729 N N . GLN A 1 97 ? -14.099 -13.395 9.009 1.00 74.38 97 GLN A N 1
ATOM 730 C CA . GLN A 1 97 ? -13.070 -12.350 8.923 1.00 74.38 97 GLN A CA 1
ATOM 731 C C . GLN A 1 97 ? -11.643 -12.930 8.948 1.00 74.38 97 GLN A C 1
ATOM 733 O O . GLN A 1 97 ? -10.764 -12.386 8.285 1.00 74.38 97 GLN A O 1
ATOM 738 N N . LEU A 1 98 ? -11.429 -14.091 9.585 1.00 79.69 98 LEU A N 1
ATOM 739 C CA . LEU A 1 98 ? -10.122 -14.769 9.633 1.00 79.69 98 LEU A CA 1
ATOM 740 C C . LEU A 1 98 ? -9.706 -15.387 8.291 1.00 79.69 98 LEU A C 1
ATOM 742 O O . LEU A 1 98 ? -8.547 -15.756 8.109 1.00 79.69 98 LEU A O 1
ATOM 746 N N . ILE A 1 99 ? -10.630 -15.519 7.334 1.00 81.94 99 ILE A N 1
ATOM 747 C CA . ILE A 1 99 ? -10.320 -16.092 6.018 1.00 81.94 99 ILE A CA 1
ATOM 748 C C . ILE A 1 99 ? -9.295 -15.212 5.285 1.00 81.94 99 ILE A C 1
ATOM 750 O O . ILE A 1 99 ? -8.401 -15.734 4.619 1.00 81.94 99 ILE A O 1
ATOM 754 N N . ALA A 1 100 ? -9.390 -13.886 5.429 1.00 81.50 100 ALA A N 1
ATOM 755 C CA . ALA A 1 100 ? -8.432 -12.959 4.830 1.00 81.50 100 ALA A CA 1
ATOM 756 C C . ALA A 1 100 ? -7.017 -13.165 5.398 1.00 81.50 100 ALA A C 1
ATOM 758 O O . ALA A 1 100 ? -6.063 -13.293 4.628 1.00 81.50 100 ALA A O 1
ATOM 759 N N . ASP A 1 101 ? -6.899 -13.298 6.721 1.00 81.50 101 ASP A N 1
ATOM 760 C CA . ASP A 1 101 ? -5.628 -13.545 7.409 1.00 81.50 101 ASP A CA 1
ATOM 761 C C . ASP A 1 101 ? -5.028 -14.905 7.028 1.00 81.50 101 ASP A C 1
ATOM 763 O O . ASP A 1 101 ? -3.819 -15.017 6.806 1.00 81.50 101 ASP A O 1
ATOM 767 N N . PHE A 1 102 ? -5.872 -15.928 6.855 1.00 81.56 102 PHE A N 1
ATOM 768 C CA . PHE A 1 102 ? -5.448 -17.231 6.342 1.00 81.56 102 PHE A CA 1
ATOM 769 C C . PHE A 1 102 ? -4.798 -17.112 4.957 1.00 81.56 102 PHE A C 1
ATOM 771 O O . PHE A 1 102 ? -3.707 -17.644 4.741 1.00 81.56 102 PHE A O 1
ATOM 778 N N . PHE A 1 103 ? -5.426 -16.394 4.018 1.00 85.44 103 PHE A N 1
ATOM 779 C CA . PHE A 1 103 ? -4.847 -16.186 2.687 1.00 85.44 103 PHE A CA 1
ATOM 780 C C . PHE A 1 103 ? -3.580 -15.332 2.734 1.00 85.44 103 PHE A C 1
ATOM 782 O O . PHE A 1 103 ? -2.610 -15.655 2.046 1.00 85.44 103 PHE A O 1
ATOM 789 N N . GLN A 1 104 ? -3.550 -14.283 3.560 1.00 86.25 104 GLN A N 1
ATOM 790 C CA . GLN A 1 104 ? -2.358 -13.458 3.754 1.00 86.25 104 GLN A CA 1
ATOM 791 C C . GLN A 1 104 ? -1.166 -14.307 4.214 1.00 86.25 104 GLN A C 1
ATOM 793 O O . GLN A 1 104 ? -0.069 -14.194 3.657 1.00 86.25 104 GLN A O 1
ATOM 798 N N . LEU A 1 105 ? -1.386 -15.201 5.176 1.00 81.44 105 LEU A N 1
ATOM 799 C CA . LEU A 1 105 ? -0.346 -16.089 5.678 1.00 81.44 105 LEU A CA 1
ATOM 800 C C . LEU A 1 105 ? 0.032 -17.173 4.666 1.00 81.44 105 LEU A C 1
ATOM 802 O O . LEU A 1 105 ? 1.217 -17.438 4.466 1.00 81.44 105 LEU A O 1
ATOM 806 N N . LEU A 1 106 ? -0.943 -17.738 3.951 1.00 82.81 106 LEU A N 1
ATOM 807 C CA . LEU A 1 106 ? -0.688 -18.671 2.855 1.00 82.81 106 LEU A CA 1
ATOM 808 C C . LEU A 1 106 ? 0.219 -18.039 1.790 1.00 82.81 106 LEU A C 1
ATOM 810 O O . LEU A 1 106 ? 1.206 -18.659 1.386 1.00 82.81 106 LEU A O 1
ATOM 814 N N . PHE A 1 107 ? -0.050 -16.797 1.379 1.00 85.62 107 PHE A N 1
ATOM 815 C CA . PHE A 1 107 ? 0.806 -16.079 0.435 1.00 85.62 107 PHE A CA 1
ATOM 816 C C . PHE A 1 107 ? 2.190 -15.786 1.015 1.00 85.62 107 PHE A C 1
ATOM 818 O O . PHE A 1 107 ? 3.179 -16.015 0.318 1.00 85.62 107 PHE A O 1
ATOM 825 N N . ALA A 1 108 ? 2.296 -15.371 2.280 1.00 84.81 108 ALA A N 1
ATOM 826 C CA . ALA A 1 108 ? 3.588 -15.167 2.940 1.00 84.81 108 ALA A CA 1
ATOM 827 C C . ALA A 1 108 ? 4.431 -16.458 2.966 1.00 84.81 108 ALA A C 1
ATOM 829 O O . ALA A 1 108 ? 5.623 -16.435 2.649 1.00 84.81 108 ALA A O 1
ATOM 830 N N . CYS A 1 109 ? 3.805 -17.604 3.246 1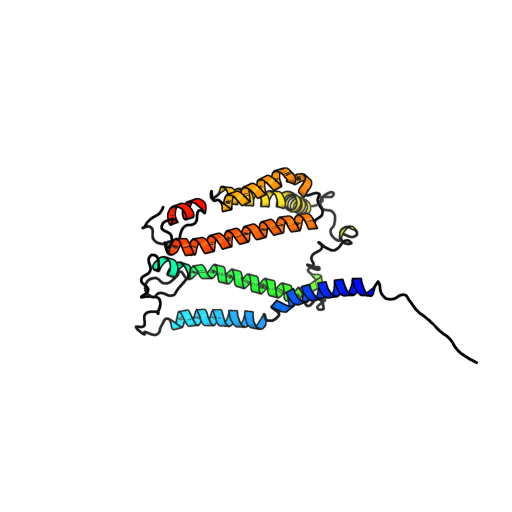.00 83.31 109 CYS A N 1
ATOM 831 C CA . CYS A 1 109 ? 4.447 -18.914 3.194 1.00 83.31 109 CYS A CA 1
ATOM 832 C C . CYS A 1 109 ? 4.932 -19.284 1.783 1.00 83.31 109 CYS A C 1
ATOM 834 O O . CYS A 1 109 ? 6.049 -19.788 1.637 1.00 83.31 109 CYS A O 1
ATOM 836 N N . GLN A 1 110 ? 4.129 -19.046 0.737 1.00 86.25 110 GLN A N 1
ATOM 837 C CA . GLN A 1 110 ? 4.563 -19.313 -0.642 1.00 86.25 110 GLN A CA 1
ATOM 838 C C . GLN A 1 110 ? 5.701 -18.380 -1.071 1.00 86.25 110 GLN A C 1
ATOM 840 O O . GLN A 1 110 ? 6.685 -18.854 -1.636 1.00 86.25 110 GLN A O 1
ATOM 845 N N . GLN A 1 111 ? 5.616 -17.084 -0.754 1.00 85.62 111 GLN A N 1
ATOM 846 C CA . GLN A 1 111 ? 6.677 -16.112 -1.044 1.00 85.62 111 GLN A CA 1
ATOM 847 C C . GLN A 1 111 ? 7.991 -16.493 -0.361 1.00 85.62 111 GLN A C 1
ATOM 849 O O . GLN A 1 111 ? 9.052 -16.460 -0.982 1.00 85.62 111 GLN A O 1
ATOM 854 N N . TRP A 1 112 ? 7.935 -16.962 0.888 1.00 81.00 112 TRP A N 1
ATOM 855 C CA . TRP A 1 112 ? 9.127 -17.483 1.546 1.00 81.00 112 TRP A CA 1
ATOM 856 C C . TRP A 1 112 ? 9.736 -18.682 0.818 1.00 81.00 112 TRP A C 1
ATOM 858 O O . TRP A 1 112 ? 10.957 -18.756 0.672 1.00 81.00 112 TRP A O 1
ATOM 868 N N . ARG A 1 113 ? 8.912 -19.639 0.366 1.00 81.12 113 ARG A N 1
ATOM 869 C CA . ARG A 1 113 ? 9.417 -20.789 -0.399 1.00 81.12 113 ARG A CA 1
ATOM 870 C C . ARG A 1 113 ? 10.183 -20.310 -1.628 1.00 81.12 113 ARG A C 1
ATOM 872 O O . ARG A 1 113 ? 11.288 -20.797 -1.845 1.00 81.12 113 ARG A O 1
ATOM 879 N N . VAL A 1 114 ? 9.647 -19.330 -2.359 1.00 83.00 114 VAL A N 1
ATOM 880 C CA . VAL A 1 114 ? 10.330 -18.696 -3.500 1.00 83.00 114 VAL A CA 1
ATOM 881 C C . VAL A 1 114 ? 11.676 -18.102 -3.070 1.00 83.00 114 VAL A C 1
ATOM 883 O O . VAL A 1 114 ? 12.698 -18.465 -3.645 1.00 83.00 114 VAL A O 1
ATOM 886 N N . PHE A 1 115 ? 11.730 -17.311 -1.994 1.00 82.62 115 PHE A N 1
ATOM 887 C CA . PHE A 1 115 ? 12.995 -16.748 -1.498 1.00 82.62 115 PHE A CA 1
ATOM 888 C C . PHE A 1 115 ? 14.012 -17.798 -1.041 1.00 82.62 115 PHE A C 1
ATOM 890 O O . PHE A 1 115 ? 15.219 -17.596 -1.198 1.00 82.62 115 PHE A O 1
ATOM 897 N N . LYS A 1 116 ? 13.555 -18.928 -0.490 1.00 79.06 116 LYS A N 1
ATOM 898 C CA . LYS A 1 116 ? 14.431 -20.048 -0.128 1.00 79.06 116 LYS A CA 1
ATOM 899 C C . LYS A 1 116 ? 15.075 -20.663 -1.371 1.00 79.06 116 LYS A C 1
ATOM 901 O O . LYS A 1 116 ? 16.271 -20.941 -1.341 1.00 79.06 116 LYS A O 1
ATOM 906 N N . TYR A 1 117 ? 14.309 -20.835 -2.450 1.00 76.62 117 TYR A N 1
ATOM 907 C CA . TYR A 1 117 ? 14.847 -21.303 -3.729 1.00 76.62 117 TYR A CA 1
ATOM 908 C C . TYR A 1 117 ? 15.808 -20.280 -4.350 1.00 76.62 117 TYR A C 1
ATOM 910 O O . TYR A 1 117 ? 16.889 -20.663 -4.778 1.00 76.62 117 TYR A O 1
ATOM 918 N N . GLU A 1 118 ? 15.483 -18.984 -4.315 1.00 76.88 118 GLU A N 1
ATOM 919 C CA . GLU A 1 118 ? 16.365 -17.921 -4.829 1.00 76.88 118 GLU A CA 1
ATOM 920 C C . GLU A 1 118 ? 17.669 -17.768 -4.028 1.00 76.88 118 GLU A C 1
ATOM 922 O O . GLU A 1 118 ? 18.700 -17.394 -4.582 1.00 76.88 118 GLU A O 1
ATOM 927 N N . THR A 1 119 ? 17.644 -18.034 -2.717 1.00 75.50 119 THR A N 1
ATOM 928 C CA . THR A 1 119 ? 18.835 -17.944 -1.851 1.00 75.50 119 THR A CA 1
ATOM 929 C C . THR A 1 119 ? 19.749 -19.159 -2.015 1.00 75.50 119 THR A C 1
ATOM 931 O O . THR A 1 119 ? 20.972 -19.031 -1.931 1.00 75.50 119 THR A O 1
ATOM 934 N N . ASN A 1 120 ? 19.178 -20.335 -2.285 1.00 69.69 120 ASN A N 1
ATOM 935 C CA . ASN A 1 120 ? 19.911 -21.572 -2.553 1.00 69.69 120 ASN A CA 1
ATOM 936 C C . ASN A 1 120 ? 20.360 -21.647 -4.023 1.00 69.69 120 ASN A C 1
ATOM 938 O O . ASN A 1 120 ? 20.102 -22.619 -4.726 1.00 69.69 120 ASN A O 1
ATOM 942 N N . GLU A 1 121 ? 21.098 -20.629 -4.465 1.00 58.94 121 GLU A N 1
ATOM 943 C CA . GLU A 1 121 ? 21.601 -20.427 -5.837 1.00 58.94 121 GLU A CA 1
ATOM 944 C C . GLU A 1 121 ? 22.482 -21.578 -6.380 1.00 58.94 121 GLU A C 1
ATOM 946 O O . GLU A 1 121 ? 22.836 -21.604 -7.554 1.00 58.94 121 GLU A O 1
ATOM 951 N N . LYS A 1 122 ? 22.831 -22.558 -5.535 1.00 55.09 122 LYS A N 1
ATOM 952 C CA . LYS A 1 122 ? 23.628 -23.743 -5.889 1.00 55.09 122 LYS A CA 1
ATOM 953 C C . LYS A 1 122 ? 22.809 -24.880 -6.516 1.00 55.09 122 LYS A C 1
ATOM 955 O O . LYS A 1 122 ? 23.403 -25.777 -7.113 1.00 55.09 122 LYS A O 1
ATOM 960 N N . ASP A 1 123 ? 21.479 -24.844 -6.434 1.00 54.19 123 ASP A N 1
ATOM 961 C CA . ASP A 1 123 ? 20.611 -25.834 -7.082 1.00 54.19 123 ASP A CA 1
ATOM 962 C C . ASP A 1 123 ? 20.315 -25.410 -8.530 1.00 54.19 123 ASP A C 1
ATOM 964 O O . ASP A 1 123 ? 19.240 -24.912 -8.867 1.00 54.19 123 ASP A O 1
ATOM 968 N N . HIS A 1 124 ? 21.294 -25.646 -9.410 1.00 51.41 124 HIS A N 1
ATOM 969 C CA . HIS A 1 124 ? 21.267 -25.367 -10.857 1.00 51.41 124 HIS A CA 1
ATOM 970 C C . HIS A 1 124 ? 20.042 -25.919 -11.619 1.00 51.41 124 HIS A C 1
ATOM 972 O O . HIS A 1 124 ? 19.823 -25.553 -12.770 1.00 51.41 124 HIS A O 1
ATOM 978 N N . ILE A 1 125 ? 19.236 -26.782 -10.996 1.00 55.22 125 ILE A N 1
ATOM 979 C CA . ILE A 1 125 ? 18.053 -27.415 -11.590 1.00 55.22 125 ILE A CA 1
ATOM 980 C C . ILE A 1 125 ? 16.867 -26.432 -11.680 1.00 55.22 125 ILE A C 1
ATOM 982 O O . ILE A 1 125 ? 16.075 -26.518 -12.615 1.00 55.22 125 ILE A O 1
ATOM 986 N N . TYR A 1 126 ? 16.748 -25.460 -10.763 1.00 50.38 126 TYR A N 1
ATOM 987 C CA . TYR A 1 126 ? 15.612 -24.517 -10.740 1.00 50.38 126 TYR A CA 1
ATOM 988 C C . TYR A 1 126 ? 15.828 -23.246 -11.576 1.00 50.38 126 TYR A C 1
ATOM 990 O O . TYR A 1 126 ? 14.859 -22.586 -11.942 1.00 50.38 126 TYR A O 1
ATOM 998 N N . ILE A 1 127 ? 17.076 -22.947 -11.948 1.00 53.28 127 ILE A N 1
ATOM 999 C CA . ILE A 1 127 ? 17.444 -21.805 -12.808 1.00 53.28 127 ILE A CA 1
ATOM 1000 C C . ILE A 1 127 ? 16.970 -22.022 -14.262 1.00 53.28 127 ILE A C 1
ATOM 1002 O O . ILE A 1 127 ? 16.888 -21.089 -15.053 1.00 53.28 127 ILE A O 1
ATOM 1006 N N . GLN A 1 128 ? 16.605 -23.253 -14.635 1.00 51.44 128 GLN A N 1
ATOM 1007 C CA . GLN A 1 128 ? 16.277 -23.602 -16.019 1.00 51.44 128 GLN A CA 1
ATOM 1008 C C . GLN A 1 128 ? 14.848 -23.213 -16.455 1.00 51.44 128 GLN A C 1
ATOM 1010 O O . GLN A 1 128 ? 14.563 -23.217 -17.650 1.00 51.44 128 GLN A O 1
ATOM 1015 N N . ALA A 1 129 ? 13.958 -22.857 -15.518 1.00 60.00 129 ALA A N 1
ATOM 1016 C CA . ALA A 1 129 ? 12.574 -22.454 -15.818 1.00 60.00 129 ALA A CA 1
ATOM 1017 C C . ALA A 1 129 ? 12.288 -20.955 -15.582 1.00 60.00 129 ALA A C 1
ATOM 1019 O O . ALA A 1 129 ? 11.285 -20.439 -16.074 1.00 60.00 129 ALA A O 1
ATOM 1020 N N . GLY A 1 130 ? 13.167 -20.253 -14.864 1.00 60.88 130 GLY A N 1
ATOM 1021 C CA . GLY A 1 130 ? 13.114 -18.814 -14.622 1.00 60.88 130 GLY A CA 1
ATOM 1022 C C . GLY A 1 130 ? 14.506 -18.319 -14.239 1.00 60.88 130 GLY A C 1
ATOM 1023 O O . GLY A 1 130 ? 15.170 -18.938 -13.411 1.00 60.88 130 GLY A O 1
ATOM 1024 N N . GLU A 1 131 ? 14.969 -17.252 -14.886 1.00 67.38 131 GLU A N 1
ATOM 1025 C CA . GLU A 1 131 ? 16.273 -16.644 -14.604 1.00 67.38 131 GLU A CA 1
ATOM 1026 C C . GLU A 1 131 ? 16.302 -15.962 -13.214 1.00 67.38 131 GLU A C 1
ATOM 1028 O O . GLU A 1 131 ? 15.408 -16.111 -12.383 1.00 67.38 131 GLU A O 1
ATOM 1033 N N . SER A 1 132 ? 17.365 -15.207 -12.933 1.00 72.44 132 SER A N 1
ATOM 1034 C CA . SER A 1 132 ? 17.564 -14.499 -11.666 1.00 72.44 132 SER A CA 1
ATOM 1035 C C . SER A 1 132 ? 16.559 -13.349 -11.454 1.00 72.44 132 SER A C 1
ATOM 1037 O O . SER A 1 132 ? 16.516 -12.412 -12.246 1.00 72.44 132 SER A O 1
ATOM 1039 N N . ASN A 1 133 ? 15.868 -13.333 -10.304 1.00 77.06 133 ASN A N 1
ATOM 1040 C CA . ASN A 1 133 ? 14.985 -12.240 -9.845 1.00 77.06 133 ASN A CA 1
ATOM 1041 C C . ASN A 1 133 ? 15.726 -11.114 -9.082 1.00 77.06 133 ASN A C 1
ATOM 1043 O O . ASN A 1 133 ? 15.188 -10.495 -8.160 1.00 77.06 133 ASN A O 1
ATOM 1047 N N . ARG A 1 134 ? 16.998 -10.858 -9.404 1.00 75.62 134 ARG A N 1
ATOM 1048 C CA . ARG A 1 134 ? 17.794 -9.805 -8.746 1.00 75.62 134 ARG A CA 1
ATOM 1049 C C . ARG A 1 134 ? 17.375 -8.412 -9.221 1.00 75.62 134 ARG A C 1
ATOM 1051 O O . ARG A 1 134 ? 17.036 -8.209 -10.381 1.00 75.62 134 ARG A O 1
ATOM 1058 N N . GLU A 1 135 ? 17.432 -7.436 -8.316 1.00 75.88 135 GLU A N 1
ATOM 1059 C CA . GLU A 1 135 ? 17.184 -6.035 -8.657 1.00 75.88 135 GLU A CA 1
ATOM 1060 C C . GLU A 1 135 ? 18.295 -5.487 -9.569 1.00 75.88 135 GLU A C 1
ATOM 1062 O O . GLU A 1 135 ? 19.477 -5.608 -9.262 1.00 75.88 135 GLU A O 1
ATOM 1067 N N . ILE A 1 136 ? 17.909 -4.859 -10.680 1.00 78.44 136 ILE A N 1
ATOM 1068 C CA . ILE A 1 136 ? 18.837 -4.303 -11.685 1.00 78.44 136 ILE A CA 1
ATOM 1069 C C . ILE A 1 136 ? 19.136 -2.809 -11.479 1.00 78.44 136 ILE A C 1
ATOM 1071 O O . ILE A 1 136 ? 19.890 -2.209 -12.231 1.00 78.44 136 ILE A O 1
ATOM 1075 N N . ILE A 1 137 ? 18.538 -2.180 -10.462 1.00 71.12 137 ILE A N 1
ATOM 1076 C CA . ILE A 1 137 ? 18.522 -0.714 -10.278 1.00 71.12 137 ILE A CA 1
ATOM 1077 C C . ILE A 1 137 ? 19.933 -0.123 -10.078 1.00 71.12 137 ILE A C 1
ATOM 1079 O O . ILE A 1 137 ? 20.153 1.052 -10.374 1.00 71.12 137 ILE A O 1
ATOM 1083 N N . TYR A 1 138 ? 20.875 -0.931 -9.585 1.00 69.38 138 TYR A N 1
ATOM 1084 C CA . TYR A 1 138 ? 22.258 -0.536 -9.294 1.00 69.38 138 TYR A CA 1
ATOM 1085 C C . TYR A 1 138 ? 23.279 -1.124 -10.273 1.00 69.38 138 TYR A C 1
ATOM 1087 O O . TYR A 1 138 ? 24.474 -0.874 -10.122 1.00 69.38 138 TYR A O 1
ATOM 1095 N N . ASP A 1 139 ? 22.821 -1.904 -11.251 1.00 69.06 139 ASP A N 1
ATOM 1096 C CA . ASP A 1 139 ? 23.692 -2.557 -12.216 1.00 69.06 139 ASP A CA 1
ATOM 1097 C C . ASP A 1 139 ? 23.826 -1.677 -13.465 1.00 69.06 139 ASP A C 1
ATOM 1099 O O . ASP A 1 139 ? 22.905 -1.540 -14.272 1.00 69.06 139 ASP A O 1
ATOM 1103 N N . ASN A 1 140 ? 24.978 -1.018 -13.590 1.00 59.78 140 ASN A N 1
ATOM 1104 C CA . ASN A 1 140 ? 25.246 -0.087 -14.685 1.00 59.78 140 ASN A CA 1
ATOM 1105 C C . ASN A 1 140 ? 25.486 -0.808 -16.024 1.00 59.78 140 ASN A C 1
ATOM 1107 O O . ASN A 1 140 ? 25.422 -0.164 -17.075 1.00 59.78 140 ASN A O 1
ATOM 1111 N N . ASP A 1 141 ? 25.748 -2.119 -16.011 1.00 58.72 141 ASP A N 1
ATOM 1112 C CA . ASP A 1 141 ? 26.101 -2.885 -17.210 1.00 58.72 141 ASP A CA 1
ATOM 1113 C C . ASP A 1 141 ? 24.884 -3.534 -17.898 1.00 58.72 141 ASP A C 1
ATOM 1115 O O . ASP A 1 141 ? 24.954 -3.863 -19.083 1.00 58.72 141 ASP A O 1
ATOM 1119 N N . VAL A 1 142 ? 23.721 -3.594 -17.233 1.00 58.28 142 VAL A N 1
ATOM 1120 C CA . VAL A 1 142 ? 22.463 -4.140 -17.797 1.00 58.28 142 VAL A CA 1
ATOM 1121 C C . VAL A 1 142 ? 21.954 -3.339 -19.002 1.00 58.28 142 VAL A C 1
ATOM 1123 O O . VAL A 1 142 ? 21.289 -3.884 -19.882 1.00 58.28 142 VAL A O 1
ATOM 1126 N N . TYR A 1 143 ? 22.295 -2.050 -19.095 1.00 60.19 143 TYR A N 1
ATOM 1127 C CA . TYR A 1 143 ? 21.934 -1.229 -20.254 1.00 60.19 143 TYR A CA 1
ATOM 1128 C C . TYR A 1 143 ? 22.719 -1.590 -21.526 1.00 60.19 143 TYR A C 1
ATOM 1130 O O . TYR A 1 143 ? 22.291 -1.204 -22.614 1.00 60.19 143 TYR A O 1
ATOM 1138 N N . LYS A 1 144 ? 23.852 -2.300 -21.410 1.00 62.81 144 LYS A N 1
ATOM 1139 C CA . LYS A 1 144 ? 24.691 -2.681 -22.558 1.00 62.81 144 LYS A CA 1
ATOM 1140 C C . LYS A 1 144 ? 24.217 -3.979 -23.206 1.00 62.81 144 LYS A C 1
ATOM 1142 O O . LYS A 1 144 ? 24.075 -4.007 -24.422 1.00 62.81 144 LYS A O 1
ATOM 1147 N N . ASP A 1 145 ? 23.896 -4.991 -22.399 1.00 69.44 145 ASP A N 1
ATOM 1148 C CA . ASP A 1 145 ? 23.490 -6.320 -22.867 1.00 69.44 145 ASP A CA 1
ATOM 1149 C C . ASP A 1 145 ? 22.156 -6.742 -22.232 1.00 69.44 145 ASP A C 1
ATOM 1151 O O . ASP A 1 145 ? 22.094 -7.615 -21.369 1.00 69.44 145 ASP A O 1
ATOM 1155 N N . ASN A 1 146 ? 21.056 -6.108 -22.654 1.00 77.38 146 ASN A N 1
ATOM 1156 C CA . ASN A 1 146 ? 19.719 -6.523 -22.230 1.00 77.38 146 ASN A CA 1
ATOM 1157 C C . ASN A 1 146 ? 19.366 -7.882 -22.878 1.00 77.38 146 ASN A C 1
ATOM 1159 O O . ASN A 1 146 ? 19.212 -7.935 -24.104 1.00 77.38 146 ASN A O 1
ATOM 1163 N N . PRO A 1 147 ? 19.165 -8.968 -22.101 1.00 78.75 147 PRO A N 1
ATOM 1164 C CA . PRO A 1 147 ? 18.806 -10.281 -22.648 1.00 78.75 147 PRO A CA 1
ATOM 1165 C C . PRO A 1 147 ? 17.401 -10.286 -23.271 1.00 78.75 147 PRO A C 1
ATOM 1167 O O . PRO A 1 147 ? 17.055 -11.162 -24.069 1.00 78.75 147 PRO A O 1
ATOM 1170 N N . THR A 1 148 ? 16.572 -9.293 -22.934 1.00 81.50 148 THR A N 1
ATOM 1171 C CA . THR A 1 148 ? 15.212 -9.178 -23.455 1.00 81.50 148 THR A CA 1
ATOM 1172 C C . THR A 1 148 ? 15.211 -8.534 -24.836 1.00 81.50 148 THR A C 1
ATOM 1174 O O . THR A 1 148 ? 15.654 -7.403 -25.027 1.00 81.50 148 THR A O 1
ATOM 1177 N N . ARG A 1 149 ? 14.615 -9.225 -25.811 1.00 83.75 149 ARG A N 1
ATOM 1178 C CA . ARG A 1 149 ? 14.398 -8.687 -27.159 1.00 83.75 149 ARG A CA 1
ATOM 1179 C C . ARG A 1 149 ? 13.538 -7.414 -27.129 1.00 83.75 149 ARG A C 1
ATOM 1181 O O . ARG A 1 149 ? 12.520 -7.367 -26.445 1.00 83.75 149 ARG A O 1
ATOM 1188 N N . ASP A 1 150 ? 13.886 -6.437 -27.968 1.00 84.19 150 ASP A N 1
ATOM 1189 C CA . ASP A 1 150 ? 13.108 -5.205 -28.156 1.00 84.19 150 ASP A CA 1
ATOM 1190 C C . ASP A 1 150 ? 11.671 -5.497 -28.637 1.00 84.19 150 ASP A C 1
ATOM 1192 O O . ASP A 1 150 ? 11.449 -5.953 -29.767 1.00 84.19 150 ASP A O 1
ATOM 1196 N N . PHE A 1 151 ? 10.707 -5.213 -27.756 1.00 87.06 151 PHE A N 1
ATOM 1197 C CA . PHE A 1 151 ? 9.262 -5.299 -27.985 1.00 87.06 151 PHE A CA 1
ATOM 1198 C C . PHE A 1 151 ? 8.598 -3.921 -28.154 1.00 87.06 151 PHE A C 1
ATOM 1200 O O . PHE A 1 151 ? 7.394 -3.853 -28.396 1.00 87.06 151 PHE A O 1
ATOM 1207 N N . VAL A 1 152 ? 9.355 -2.825 -28.042 1.00 86.19 152 VAL A N 1
ATOM 1208 C CA . VAL A 1 152 ? 8.847 -1.453 -28.177 1.00 86.19 152 VAL A CA 1
ATOM 1209 C C . VAL A 1 152 ? 8.852 -1.044 -29.646 1.00 86.19 152 VAL A C 1
ATOM 1211 O O . VAL A 1 152 ? 7.809 -0.677 -30.191 1.00 86.19 152 VAL A O 1
ATOM 1214 N N . THR A 1 153 ? 9.999 -1.179 -30.318 1.00 86.12 153 THR A N 1
ATOM 1215 C CA . THR A 1 153 ? 10.150 -0.771 -31.726 1.00 86.12 153 THR A CA 1
ATOM 1216 C C . THR A 1 153 ? 9.632 -1.843 -32.683 1.00 86.12 153 THR A C 1
ATOM 1218 O O . THR A 1 153 ? 8.982 -1.546 -33.686 1.00 86.12 153 THR A O 1
ATOM 1221 N N . LYS A 1 154 ? 9.919 -3.119 -32.390 1.00 84.25 154 LYS A N 1
ATOM 1222 C CA . LYS A 1 154 ? 9.659 -4.260 -33.288 1.00 84.25 154 LYS A CA 1
ATOM 1223 C C . LYS A 1 154 ? 8.585 -5.192 -32.732 1.00 84.25 154 LYS A C 1
ATOM 1225 O O . LYS A 1 154 ? 8.870 -6.319 -32.327 1.00 84.25 154 LYS A O 1
ATOM 1230 N N . ARG A 1 155 ? 7.333 -4.743 -32.791 1.00 86.00 155 ARG A N 1
ATOM 1231 C CA . ARG A 1 155 ? 6.157 -5.524 -32.370 1.00 86.00 155 ARG A CA 1
ATOM 1232 C C . ARG A 1 155 ? 5.769 -6.524 -33.459 1.00 86.00 155 ARG A C 1
ATOM 1234 O O . ARG A 1 155 ? 5.298 -6.113 -34.517 1.00 86.00 155 ARG A O 1
ATOM 1241 N N . ARG A 1 156 ? 6.003 -7.823 -33.228 1.00 85.56 156 ARG A N 1
ATOM 1242 C CA . ARG A 1 156 ? 5.704 -8.884 -34.215 1.00 85.56 156 ARG A CA 1
ATOM 1243 C C . ARG A 1 156 ? 4.489 -9.724 -33.840 1.00 85.56 156 ARG A C 1
ATOM 1245 O O . ARG A 1 156 ? 3.747 -10.122 -34.729 1.00 85.56 156 ARG A O 1
ATOM 1252 N N . ASN A 1 157 ? 4.269 -9.947 -32.545 1.00 90.12 157 ASN A N 1
ATOM 1253 C CA . ASN A 1 157 ? 3.170 -10.773 -32.051 1.00 90.12 157 ASN A CA 1
ATOM 1254 C C . ASN A 1 157 ? 2.152 -9.948 -31.253 1.00 90.12 157 ASN A C 1
ATOM 1256 O O . ASN A 1 157 ? 2.486 -8.917 -30.670 1.00 90.12 157 ASN A O 1
ATOM 1260 N N . TRP A 1 158 ? 0.921 -10.457 -31.138 1.00 92.00 158 TRP A N 1
ATOM 1261 C CA . TRP A 1 158 ? -0.105 -9.901 -30.242 1.00 92.00 158 TRP A CA 1
ATOM 1262 C C . TRP A 1 158 ? 0.373 -9.806 -28.788 1.00 92.00 158 TRP A C 1
ATOM 1264 O O . TRP A 1 158 ? 0.070 -8.843 -28.092 1.00 92.00 158 TRP A O 1
ATOM 1274 N N . PHE A 1 159 ? 1.192 -10.760 -28.346 1.00 90.50 159 PHE A N 1
ATOM 1275 C CA . PHE A 1 159 ? 1.804 -10.724 -27.020 1.00 90.50 159 PHE A CA 1
ATOM 1276 C C . PHE A 1 159 ? 2.759 -9.534 -26.831 1.00 90.50 159 PHE A C 1
ATOM 1278 O O . PHE A 1 159 ? 2.764 -8.921 -25.765 1.00 90.50 159 PHE A O 1
ATOM 1285 N N . ASP A 1 160 ? 3.514 -9.152 -27.868 1.00 90.88 160 ASP A N 1
ATOM 1286 C CA . ASP A 1 160 ? 4.399 -7.979 -27.820 1.00 90.88 160 ASP A CA 1
ATOM 1287 C C . ASP A 1 160 ? 3.582 -6.680 -27.749 1.00 90.88 160 ASP A C 1
ATOM 1289 O O . ASP A 1 160 ? 3.958 -5.748 -27.043 1.00 90.88 160 ASP A O 1
ATOM 1293 N N . GLN A 1 161 ? 2.431 -6.636 -28.432 1.00 91.25 161 GLN A N 1
ATOM 1294 C CA . GLN A 1 161 ? 1.491 -5.512 -28.353 1.00 91.25 161 GLN A CA 1
ATOM 1295 C C . GLN A 1 161 ? 0.918 -5.362 -26.938 1.00 91.25 161 GLN A C 1
ATOM 1297 O O . GLN A 1 161 ? 0.918 -4.263 -26.389 1.00 91.25 161 GLN A O 1
ATOM 1302 N N . ILE A 1 162 ? 0.492 -6.466 -26.314 1.00 93.00 162 ILE A N 1
ATOM 1303 C CA . ILE A 1 162 ? -0.022 -6.459 -24.936 1.00 93.00 162 ILE A CA 1
ATOM 1304 C C . ILE A 1 162 ? 1.065 -6.010 -23.954 1.00 93.00 162 ILE A C 1
ATOM 1306 O O . ILE A 1 162 ? 0.814 -5.133 -23.129 1.00 93.00 162 ILE A O 1
ATOM 1310 N N . LYS A 1 163 ? 2.286 -6.550 -24.069 1.00 90.69 163 LYS A N 1
ATOM 1311 C CA . LYS A 1 163 ? 3.433 -6.120 -23.254 1.00 90.69 163 LYS A CA 1
ATOM 1312 C C . LYS A 1 163 ? 3.675 -4.622 -23.377 1.00 90.69 163 LYS A C 1
ATOM 1314 O O . LYS A 1 163 ? 3.767 -3.940 -22.361 1.00 90.69 163 LYS A O 1
ATOM 1319 N N . TYR A 1 164 ? 3.740 -4.113 -24.606 1.00 91.00 164 TYR A N 1
ATOM 1320 C CA . TYR A 1 164 ? 3.935 -2.690 -24.862 1.00 91.00 164 TYR A CA 1
ATOM 1321 C C . TYR A 1 164 ? 2.876 -1.837 -24.152 1.00 91.00 164 TYR A C 1
ATOM 1323 O O . TYR A 1 164 ? 3.228 -0.890 -23.452 1.00 91.00 164 TYR A O 1
ATOM 1331 N N . VAL A 1 165 ? 1.595 -2.201 -24.274 1.00 91.25 165 VAL A N 1
ATOM 1332 C CA . VAL A 1 165 ? 0.496 -1.479 -23.617 1.00 91.25 165 VAL A CA 1
ATOM 1333 C C . VAL A 1 165 ? 0.645 -1.513 -22.093 1.00 91.25 165 VAL A C 1
ATOM 1335 O O . VAL A 1 165 ? 0.573 -0.466 -21.453 1.00 91.25 165 VAL A O 1
ATOM 1338 N N . ILE A 1 166 ? 0.909 -2.679 -21.499 1.00 92.88 166 ILE A N 1
ATOM 1339 C CA . ILE A 1 166 ? 1.065 -2.808 -20.042 1.00 92.88 166 ILE A CA 1
ATOM 1340 C C . ILE A 1 166 ? 2.223 -1.938 -19.540 1.00 92.88 166 ILE A C 1
ATOM 1342 O O . ILE A 1 166 ? 2.037 -1.144 -18.618 1.00 92.88 166 ILE A O 1
ATOM 1346 N N . PHE A 1 167 ? 3.404 -2.030 -20.154 1.00 89.25 167 PHE A N 1
ATOM 1347 C CA . PHE A 1 167 ? 4.572 -1.275 -19.697 1.00 89.25 167 PHE A CA 1
ATOM 1348 C C . PHE A 1 167 ? 4.417 0.238 -19.905 1.00 89.25 167 PHE A C 1
ATOM 1350 O O . PHE A 1 167 ? 4.758 0.995 -19.000 1.00 89.25 167 PHE A O 1
ATOM 1357 N N . MET A 1 168 ? 3.847 0.686 -21.029 1.00 88.62 168 MET A N 1
ATOM 1358 C CA . MET A 1 168 ? 3.689 2.119 -21.312 1.00 88.62 168 MET A CA 1
ATOM 1359 C C . MET A 1 168 ? 2.591 2.794 -20.484 1.00 88.62 168 MET A C 1
ATOM 1361 O O . MET A 1 168 ? 2.754 3.941 -20.068 1.00 88.62 168 MET A O 1
ATOM 1365 N N . TYR A 1 169 ? 1.467 2.111 -20.243 1.00 90.25 169 TYR A N 1
ATOM 1366 C CA . TYR A 1 169 ? 0.306 2.723 -19.589 1.00 90.25 169 TYR A CA 1
ATOM 1367 C C . TYR A 1 169 ? 0.189 2.408 -18.093 1.00 90.25 169 TYR A C 1
ATOM 1369 O O . TYR A 1 169 ? -0.543 3.110 -17.401 1.00 90.25 169 TYR A O 1
ATOM 1377 N N . SER A 1 170 ? 0.924 1.422 -17.559 1.00 90.69 170 SER A N 1
ATOM 1378 C CA . SER A 1 170 ? 0.858 1.044 -16.133 1.00 90.69 170 SER A CA 1
ATOM 1379 C C . SER A 1 170 ? 1.042 2.225 -15.176 1.00 90.69 170 SER A C 1
ATOM 1381 O O . SER A 1 170 ? 0.251 2.375 -14.248 1.00 90.69 170 SER A O 1
ATOM 1383 N N . ALA A 1 171 ? 2.027 3.095 -15.418 1.00 87.50 171 ALA A N 1
ATOM 1384 C CA . ALA A 1 171 ? 2.276 4.264 -14.575 1.00 87.50 171 ALA A CA 1
ATOM 1385 C C . ALA A 1 171 ? 1.072 5.221 -14.548 1.00 87.50 171 ALA A C 1
ATOM 1387 O O . ALA A 1 171 ? 0.654 5.663 -13.479 1.00 87.50 171 ALA A O 1
ATOM 1388 N N . TRP A 1 172 ? 0.471 5.484 -15.711 1.00 90.50 172 TRP A N 1
ATOM 1389 C CA . TRP A 1 172 ? -0.721 6.323 -15.829 1.00 90.50 172 TRP A CA 1
ATOM 1390 C C . TRP A 1 172 ? -1.927 5.687 -15.139 1.00 90.50 172 TRP A C 1
ATOM 1392 O O . TRP A 1 172 ? -2.626 6.372 -14.398 1.00 90.50 172 TRP A O 1
ATOM 1402 N N . CYS A 1 173 ? -2.121 4.374 -15.292 1.00 92.38 173 CYS A N 1
ATOM 1403 C CA . CYS A 1 173 ? -3.173 3.636 -14.593 1.00 92.38 173 CYS A CA 1
ATOM 1404 C C . CYS A 1 173 ? -3.021 3.731 -13.069 1.00 92.38 173 CYS A C 1
ATOM 1406 O O . CYS A 1 173 ? -4.000 3.990 -12.371 1.00 92.38 173 CYS A O 1
ATOM 1408 N N . VAL A 1 174 ? -1.802 3.565 -12.540 1.00 92.12 174 VAL A N 1
ATOM 1409 C CA . VAL A 1 174 ? -1.539 3.701 -11.099 1.00 92.12 174 VAL A CA 1
ATOM 1410 C C . VAL A 1 174 ? -1.842 5.124 -10.628 1.00 92.12 174 VAL A C 1
ATOM 1412 O O . VAL A 1 174 ? -2.538 5.286 -9.629 1.00 92.12 174 VAL A O 1
ATOM 1415 N N . LEU A 1 175 ? -1.402 6.154 -11.359 1.00 91.00 175 LEU A N 1
ATOM 1416 C CA . LEU A 1 175 ? -1.725 7.548 -11.031 1.00 91.00 175 LEU A CA 1
ATOM 1417 C C . LEU A 1 175 ? -3.238 7.811 -11.043 1.00 91.00 175 LEU A C 1
ATOM 1419 O O . LEU A 1 175 ? -3.743 8.480 -10.145 1.00 91.00 175 LEU A O 1
ATOM 1423 N N . SER A 1 176 ? -3.981 7.241 -11.995 1.00 92.94 176 SER A N 1
ATOM 1424 C CA . SER A 1 176 ? -5.446 7.326 -12.022 1.00 92.94 176 SER A CA 1
ATOM 1425 C C . SER A 1 176 ? -6.099 6.657 -10.810 1.00 92.94 176 SER A C 1
ATOM 1427 O O . SER A 1 176 ? -7.041 7.212 -10.248 1.00 92.94 176 SER A O 1
ATOM 1429 N N . ILE A 1 177 ? -5.597 5.499 -10.370 1.00 93.69 177 ILE A N 1
ATOM 1430 C CA . ILE A 1 177 ? -6.102 4.810 -9.171 1.00 93.69 177 ILE A CA 1
ATOM 1431 C C . ILE A 1 177 ? -5.817 5.635 -7.913 1.00 93.69 177 ILE A C 1
ATOM 1433 O O . ILE A 1 177 ? -6.700 5.784 -7.072 1.00 93.69 177 ILE A O 1
ATOM 1437 N N . VAL A 1 178 ? -4.615 6.203 -7.783 1.00 92.44 178 VAL A N 1
ATOM 1438 C CA . VAL A 1 178 ? -4.256 7.062 -6.641 1.00 92.44 178 VAL A CA 1
ATOM 1439 C C . VAL A 1 178 ? -5.109 8.332 -6.628 1.00 92.44 178 VAL A C 1
ATOM 1441 O O . VAL A 1 178 ? -5.585 8.741 -5.568 1.00 92.44 178 VAL A O 1
ATOM 1444 N N . TYR A 1 179 ? -5.377 8.918 -7.797 1.00 92.69 179 TYR A N 1
ATOM 1445 C CA . TYR A 1 179 ? -6.283 10.057 -7.928 1.00 92.69 179 TYR A CA 1
ATOM 1446 C C . TYR A 1 179 ? -7.696 9.690 -7.467 1.00 92.69 179 TYR A C 1
ATOM 1448 O O . TYR A 1 179 ? -8.260 10.375 -6.614 1.00 92.69 179 TYR A O 1
ATOM 1456 N N . LEU A 1 180 ? -8.229 8.564 -7.953 1.00 92.88 180 LEU A N 1
ATOM 1457 C CA . LEU A 1 180 ? -9.541 8.062 -7.550 1.00 92.88 180 LEU A CA 1
ATOM 1458 C C . LEU A 1 180 ? -9.603 7.789 -6.041 1.00 92.88 180 LEU A C 1
ATOM 1460 O O . LEU A 1 180 ? -10.588 8.137 -5.390 1.00 92.88 180 LEU A O 1
ATOM 1464 N N . ALA A 1 181 ? -8.550 7.213 -5.458 1.00 90.62 181 ALA A N 1
ATOM 1465 C CA . ALA A 1 181 ? -8.458 6.995 -4.017 1.00 90.62 181 ALA A CA 1
ATOM 1466 C C . ALA A 1 181 ? -8.501 8.319 -3.232 1.00 90.62 181 ALA A C 1
ATOM 1468 O O . ALA A 1 181 ? -9.167 8.396 -2.198 1.00 90.62 181 ALA A O 1
ATOM 1469 N N . GLY A 1 182 ? -7.858 9.371 -3.749 1.00 89.38 182 GLY A N 1
ATOM 1470 C CA . GLY A 1 182 ? -7.906 10.722 -3.186 1.00 89.38 182 GLY A CA 1
ATOM 1471 C C . GLY A 1 182 ? -9.280 11.396 -3.290 1.00 89.38 182 GLY A C 1
ATOM 1472 O O . GLY A 1 182 ? -9.657 12.134 -2.381 1.00 89.38 182 GLY A O 1
ATOM 1473 N N . THR A 1 183 ? -10.054 11.133 -4.352 1.00 90.12 183 THR A N 1
ATOM 1474 C CA . THR A 1 183 ? -11.387 11.738 -4.558 1.00 90.12 183 THR A CA 1
ATOM 1475 C C . THR A 1 183 ? -12.535 10.953 -3.922 1.00 90.12 183 THR A C 1
ATOM 1477 O O . THR A 1 183 ? -13.566 11.541 -3.608 1.00 90.12 183 THR A O 1
ATOM 1480 N N . THR A 1 184 ? -12.391 9.637 -3.728 1.00 85.50 184 THR A N 1
ATOM 1481 C CA . THR A 1 184 ? -13.484 8.764 -3.246 1.00 85.50 184 THR A CA 1
ATOM 1482 C C . THR A 1 184 ? -13.945 9.128 -1.830 1.00 85.50 184 THR A C 1
ATOM 1484 O O . THR A 1 184 ? -15.121 8.972 -1.502 1.00 85.50 184 THR A O 1
ATOM 1487 N N . ARG A 1 185 ? -13.044 9.628 -0.973 1.00 79.06 185 ARG A N 1
ATOM 1488 C CA . ARG A 1 185 ? -13.379 10.129 0.370 1.00 79.06 185 ARG A CA 1
ATOM 1489 C C . ARG A 1 185 ? -12.661 11.450 0.629 1.00 79.06 185 ARG A C 1
ATOM 1491 O O . ARG A 1 185 ? -11.443 11.464 0.805 1.00 79.06 185 ARG A O 1
ATOM 1498 N N . ILE A 1 186 ? -13.425 12.539 0.708 1.00 78.56 186 ILE A N 1
ATOM 1499 C CA . ILE A 1 186 ? -12.905 13.867 1.047 1.00 78.56 186 ILE A CA 1
ATOM 1500 C C . ILE A 1 186 ? -12.393 13.811 2.489 1.00 78.56 186 ILE A C 1
ATOM 1502 O O . ILE A 1 186 ? -13.166 13.760 3.439 1.00 78.56 186 ILE A O 1
ATOM 1506 N N . SER A 1 187 ? -11.075 13.756 2.638 1.00 85.62 187 SER A N 1
ATOM 1507 C CA . SER A 1 187 ? -10.386 13.751 3.925 1.00 85.62 187 SER A CA 1
ATOM 1508 C C . SER A 1 187 ? -9.058 14.480 3.779 1.00 85.62 187 SER A C 1
ATOM 1510 O O . SER A 1 187 ? -8.500 14.553 2.680 1.00 85.62 187 SER A O 1
ATOM 1512 N N . LEU A 1 188 ? -8.512 14.983 4.885 1.00 87.44 188 LEU A N 1
ATOM 1513 C CA . LEU A 1 188 ? -7.200 15.643 4.875 1.00 87.44 188 LEU A CA 1
ATOM 1514 C C . LEU A 1 188 ? -6.082 14.694 4.396 1.00 87.44 188 LEU A C 1
ATOM 1516 O O . LEU A 1 188 ? -5.155 15.113 3.709 1.00 87.44 188 LEU A O 1
ATOM 1520 N N . LEU A 1 189 ? -6.218 13.395 4.677 1.00 86.69 189 LEU A N 1
ATOM 1521 C CA . LEU A 1 189 ? -5.339 12.341 4.155 1.00 86.69 189 LEU A CA 1
ATOM 1522 C C . LEU A 1 189 ? -5.604 12.033 2.667 1.00 86.69 189 LEU A C 1
ATOM 1524 O O . LEU A 1 189 ? -4.709 11.612 1.949 1.00 86.69 189 LEU A O 1
ATOM 1528 N N . GLY A 1 190 ? -6.821 12.263 2.174 1.00 87.25 190 GLY A N 1
ATOM 1529 C CA . GLY A 1 190 ? -7.156 12.193 0.748 1.00 87.25 190 GLY A CA 1
ATOM 1530 C C . GLY A 1 190 ? -6.469 13.291 -0.067 1.00 87.25 190 GLY A C 1
ATOM 1531 O O . GLY A 1 190 ? -5.978 13.048 -1.170 1.00 87.25 190 GLY A O 1
ATOM 1532 N N . LEU A 1 191 ? -6.371 14.494 0.509 1.00 91.31 191 LEU A N 1
ATOM 1533 C CA . LEU A 1 191 ? -5.769 15.658 -0.141 1.00 91.31 191 LEU A CA 1
ATOM 1534 C C . LEU A 1 191 ? -4.300 15.427 -0.516 1.00 91.31 191 LEU A C 1
ATOM 1536 O O . LEU A 1 191 ? -3.874 15.855 -1.586 1.00 91.31 191 LEU A O 1
ATOM 1540 N N . GLY A 1 192 ? -3.528 14.720 0.314 1.00 91.12 192 GLY A N 1
ATOM 1541 C CA . GLY A 1 192 ? -2.133 14.421 -0.016 1.00 91.12 192 GLY A CA 1
ATOM 1542 C C . GLY A 1 192 ? -1.989 13.510 -1.239 1.00 91.12 192 GLY A C 1
ATOM 1543 O O . GLY A 1 192 ? -1.096 13.747 -2.054 1.00 91.12 192 GLY A O 1
ATOM 1544 N N . TYR A 1 193 ? -2.908 12.557 -1.452 1.00 92.25 193 TYR A N 1
ATOM 1545 C CA . TYR A 1 193 ? -2.950 11.780 -2.699 1.00 92.25 193 TYR A CA 1
ATOM 1546 C C . TYR A 1 193 ? -3.225 12.667 -3.913 1.00 92.25 193 TYR A C 1
ATOM 1548 O O . TYR A 1 193 ? -2.584 12.496 -4.949 1.00 92.25 193 TYR A O 1
ATOM 1556 N N . LEU A 1 194 ? -4.132 13.641 -3.786 1.00 93.31 194 LEU A N 1
ATOM 1557 C CA . LEU A 1 194 ? -4.438 14.579 -4.868 1.00 93.31 194 LEU A CA 1
ATOM 1558 C C . LEU A 1 194 ? -3.237 15.466 -5.200 1.00 93.31 194 LEU A C 1
ATOM 1560 O O . LEU A 1 194 ? -2.892 15.595 -6.371 1.00 93.31 194 LEU A O 1
ATOM 1564 N N . ILE A 1 195 ? -2.567 16.021 -4.186 1.00 93.25 195 ILE A N 1
ATOM 1565 C CA . ILE A 1 195 ? -1.354 16.834 -4.367 1.00 93.25 195 ILE A CA 1
ATOM 1566 C C . ILE A 1 195 ? -0.270 16.018 -5.080 1.00 93.25 195 ILE A C 1
ATOM 1568 O O . ILE A 1 195 ? 0.312 16.497 -6.054 1.00 93.25 195 ILE A O 1
ATOM 1572 N N . ALA A 1 196 ? -0.033 14.776 -4.644 1.00 91.06 196 ALA A N 1
ATOM 1573 C CA . ALA A 1 196 ? 0.920 13.885 -5.296 1.00 91.06 196 ALA A CA 1
ATOM 1574 C C . ALA A 1 196 ? 0.531 13.622 -6.761 1.00 91.06 196 ALA A C 1
ATOM 1576 O O . ALA A 1 196 ? 1.372 13.752 -7.648 1.00 91.06 196 ALA A O 1
ATOM 1577 N N . CYS A 1 197 ? -0.742 13.327 -7.040 1.00 91.44 197 CYS A N 1
ATOM 1578 C CA . CYS A 1 197 ? -1.225 13.102 -8.405 1.00 91.44 197 CYS A CA 1
ATOM 1579 C C . CYS A 1 197 ? -1.038 14.329 -9.297 1.00 91.44 197 CYS A C 1
ATOM 1581 O O . CYS A 1 197 ? -0.514 14.196 -10.398 1.00 91.44 197 CYS A O 1
ATOM 1583 N N . PHE A 1 198 ? -1.414 15.524 -8.832 1.00 92.12 198 PHE A N 1
ATOM 1584 C CA . PHE A 1 198 ? -1.216 16.757 -9.596 1.00 92.12 198 PHE A CA 1
ATOM 1585 C C . PHE A 1 198 ? 0.263 17.032 -9.863 1.00 92.12 198 PHE A C 1
ATOM 1587 O O . PHE A 1 198 ? 0.615 17.403 -10.981 1.00 92.12 198 PHE A O 1
ATOM 1594 N N . TYR A 1 199 ? 1.134 16.786 -8.882 1.00 90.88 199 TYR A N 1
ATOM 1595 C CA . TYR A 1 199 ? 2.579 16.894 -9.065 1.00 90.88 199 TYR A CA 1
ATOM 1596 C C . TYR A 1 199 ? 3.085 15.954 -10.172 1.00 90.88 199 TYR A C 1
ATOM 1598 O O . TYR A 1 199 ? 3.798 16.394 -11.076 1.00 90.88 199 TYR A O 1
ATOM 1606 N N . PHE A 1 200 ? 2.674 14.682 -10.156 1.00 88.31 200 PHE A N 1
ATOM 1607 C CA . PHE A 1 200 ? 3.040 13.727 -11.205 1.00 88.31 200 PHE A CA 1
ATOM 1608 C C . PHE A 1 200 ? 2.415 14.052 -12.559 1.00 88.31 200 PHE A C 1
ATOM 1610 O O . PHE A 1 200 ? 3.075 13.853 -13.569 1.00 88.31 200 PHE A O 1
ATOM 1617 N N . PHE A 1 201 ? 1.184 14.564 -12.617 1.00 88.19 201 PHE A N 1
ATOM 1618 C CA . PHE A 1 201 ? 0.569 14.968 -13.883 1.00 88.19 201 PHE A CA 1
ATOM 1619 C C . PHE A 1 201 ? 1.277 16.170 -14.502 1.00 88.19 201 PHE A C 1
ATOM 1621 O O . PHE A 1 201 ? 1.497 16.189 -15.710 1.00 88.19 201 PHE A O 1
ATOM 1628 N N . TRP A 1 202 ? 1.689 17.134 -13.678 1.00 88.19 202 TRP A N 1
ATOM 1629 C CA . TRP A 1 202 ? 2.433 18.302 -14.138 1.00 88.19 202 TRP A CA 1
ATOM 1630 C C . TRP A 1 202 ? 3.828 17.932 -14.654 1.00 88.19 202 TRP A C 1
ATOM 1632 O O . TRP A 1 202 ? 4.298 18.494 -15.637 1.00 88.19 202 TRP A O 1
ATOM 1642 N N . TYR A 1 203 ? 4.488 16.969 -14.005 1.00 83.75 203 TYR A N 1
ATOM 1643 C CA . TYR A 1 203 ? 5.870 16.581 -14.305 1.00 83.75 203 TYR A CA 1
ATOM 1644 C C . TYR A 1 203 ? 5.988 15.277 -15.127 1.00 83.75 203 TYR A C 1
ATOM 1646 O O . TYR A 1 203 ? 7.088 14.787 -15.369 1.00 83.75 203 TYR A O 1
ATOM 1654 N N . GLY A 1 204 ? 4.873 14.664 -15.533 1.00 74.69 204 GLY A N 1
ATOM 1655 C CA . GLY A 1 204 ? 4.807 13.231 -15.858 1.00 74.69 204 GLY A CA 1
ATOM 1656 C C . GLY A 1 204 ? 5.603 12.781 -17.081 1.00 74.69 204 GLY A C 1
ATOM 1657 O O . GLY A 1 204 ? 6.200 11.705 -17.054 1.00 74.69 204 GLY A O 1
ATOM 1658 N N . GLN A 1 205 ? 5.661 13.604 -18.132 1.00 76.06 205 GLN A N 1
ATOM 1659 C CA . GLN A 1 205 ? 6.433 13.283 -19.342 1.00 76.06 205 GLN A CA 1
ATOM 1660 C C . GLN A 1 205 ? 7.945 13.337 -19.075 1.00 76.06 205 GLN A C 1
ATOM 1662 O O . GLN A 1 205 ? 8.672 12.420 -19.449 1.00 76.06 205 GLN A O 1
ATOM 1667 N N . ASP A 1 206 ? 8.401 14.341 -18.324 1.00 81.31 206 ASP A N 1
ATOM 1668 C CA . ASP A 1 206 ? 9.806 14.481 -17.921 1.00 81.31 206 ASP A CA 1
ATOM 1669 C C . ASP A 1 206 ? 10.194 13.528 -16.784 1.00 81.31 206 ASP A C 1
ATOM 1671 O O . ASP A 1 206 ? 11.373 13.312 -16.512 1.00 81.31 206 ASP A O 1
ATOM 1675 N N . PHE A 1 207 ? 9.219 12.959 -16.075 1.00 79.38 207 PHE A N 1
ATOM 1676 C CA . PHE A 1 207 ? 9.468 11.981 -15.023 1.00 79.38 207 PHE A CA 1
ATOM 1677 C C . PHE A 1 207 ? 9.901 10.633 -15.607 1.00 79.38 207 PHE A C 1
ATOM 1679 O O . PHE A 1 207 ? 10.871 10.057 -15.118 1.00 79.38 207 PHE A O 1
ATOM 1686 N N . LEU A 1 208 ? 9.231 10.160 -16.666 1.00 78.25 208 LEU A N 1
ATOM 1687 C CA . LEU A 1 208 ? 9.500 8.867 -17.318 1.00 78.25 208 LEU A CA 1
ATOM 1688 C C . LEU A 1 208 ? 10.867 8.795 -18.013 1.00 78.25 208 LEU A C 1
ATOM 1690 O O . LEU A 1 208 ? 11.377 7.702 -18.239 1.00 78.25 208 LEU A O 1
ATOM 1694 N N . THR A 1 209 ? 11.467 9.941 -18.334 1.00 81.06 209 THR A N 1
ATOM 1695 C CA . THR A 1 209 ? 12.794 10.028 -18.962 1.00 81.06 209 THR A CA 1
ATOM 1696 C C . THR A 1 209 ? 13.937 10.129 -17.949 1.00 81.06 209 THR A C 1
ATOM 1698 O O . THR A 1 209 ? 15.106 10.049 -18.331 1.00 81.06 209 THR A O 1
ATOM 1701 N N . LYS A 1 210 ? 13.640 10.289 -16.649 1.00 82.12 210 LYS A N 1
ATOM 1702 C CA . LYS A 1 210 ? 14.663 10.334 -15.595 1.00 82.12 210 LYS A CA 1
ATOM 1703 C C . LYS A 1 210 ? 15.244 8.954 -15.310 1.00 82.12 210 LYS A C 1
ATOM 1705 O O . LYS A 1 210 ? 14.616 7.922 -15.512 1.00 82.12 210 LYS A O 1
ATOM 1710 N N . HIS A 1 211 ? 16.458 8.952 -14.763 1.00 81.00 211 HIS A N 1
ATOM 1711 C CA . HIS A 1 211 ? 17.139 7.729 -14.352 1.00 81.00 211 HIS A CA 1
ATOM 1712 C C . HIS A 1 211 ? 16.289 6.908 -13.362 1.00 81.00 211 HIS A C 1
ATOM 1714 O O . HIS A 1 211 ? 15.692 7.463 -12.431 1.00 81.00 211 HIS A O 1
ATOM 1720 N N . VAL A 1 212 ? 16.292 5.580 -13.527 1.00 83.50 212 VAL A N 1
ATOM 1721 C CA . VAL A 1 212 ? 15.437 4.626 -12.792 1.00 83.50 212 VAL A CA 1
ATOM 1722 C C . VAL A 1 212 ? 15.540 4.796 -11.272 1.00 83.50 212 VAL A C 1
ATOM 1724 O O . VAL A 1 212 ? 14.534 4.733 -10.569 1.00 83.50 212 VAL A O 1
ATOM 1727 N N . THR A 1 213 ? 16.731 5.098 -10.748 1.00 83.38 213 THR A N 1
ATOM 1728 C CA . THR A 1 213 ? 16.951 5.314 -9.304 1.00 83.38 213 THR A CA 1
ATOM 1729 C C . THR A 1 213 ? 16.120 6.466 -8.733 1.00 83.38 213 THR A C 1
ATOM 1731 O O . THR A 1 213 ? 15.592 6.365 -7.624 1.00 83.38 213 THR A O 1
ATOM 1734 N N .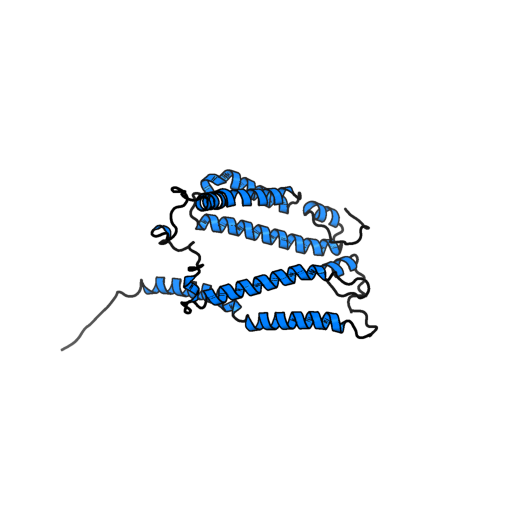 VAL A 1 214 ? 15.966 7.559 -9.487 1.00 85.94 214 VAL A N 1
ATOM 1735 C CA . VAL A 1 214 ? 15.163 8.718 -9.073 1.00 85.94 214 VAL A CA 1
ATOM 1736 C C . VAL A 1 214 ? 13.685 8.351 -9.077 1.00 85.94 214 VAL A C 1
ATOM 1738 O O . VAL A 1 214 ? 12.971 8.681 -8.127 1.00 85.94 214 VAL A O 1
ATOM 1741 N N . MET A 1 215 ? 13.246 7.622 -10.106 1.00 86.50 215 MET A N 1
ATOM 1742 C CA . MET A 1 215 ? 11.868 7.153 -10.216 1.00 86.50 215 MET A CA 1
ATOM 1743 C C . MET A 1 215 ? 11.501 6.233 -9.050 1.00 86.50 215 MET A C 1
ATOM 1745 O O . MET A 1 215 ? 10.529 6.503 -8.346 1.00 86.50 215 MET A O 1
ATOM 1749 N N . VAL A 1 216 ? 12.311 5.203 -8.781 1.00 87.75 216 VAL A N 1
ATOM 1750 C CA . VAL A 1 216 ? 12.089 4.251 -7.678 1.00 87.75 216 VAL A CA 1
ATOM 1751 C C . VAL A 1 216 ? 12.017 4.971 -6.333 1.00 87.75 216 VAL A C 1
ATOM 1753 O O . VAL A 1 216 ? 11.138 4.669 -5.524 1.00 87.75 216 VAL A O 1
ATOM 1756 N N . ARG A 1 217 ? 12.880 5.970 -6.095 1.00 89.50 217 ARG A N 1
ATOM 1757 C CA . ARG A 1 217 ? 12.867 6.739 -4.843 1.00 89.50 217 ARG A CA 1
ATOM 1758 C C . ARG A 1 217 ? 11.549 7.489 -4.650 1.00 89.50 217 ARG A C 1
ATOM 1760 O O . ARG A 1 217 ? 10.984 7.470 -3.562 1.00 89.50 217 ARG A O 1
ATOM 1767 N N . ILE A 1 218 ? 11.058 8.130 -5.705 1.00 89.00 218 ILE A N 1
ATOM 1768 C CA . ILE A 1 218 ? 9.800 8.879 -5.681 1.00 89.00 218 ILE A CA 1
ATOM 1769 C C . ILE A 1 218 ? 8.596 7.942 -5.468 1.00 89.00 218 ILE A C 1
ATOM 1771 O O . ILE A 1 218 ? 7.757 8.219 -4.612 1.00 89.00 218 ILE A O 1
ATOM 1775 N N . TRP A 1 219 ? 8.553 6.794 -6.148 1.00 89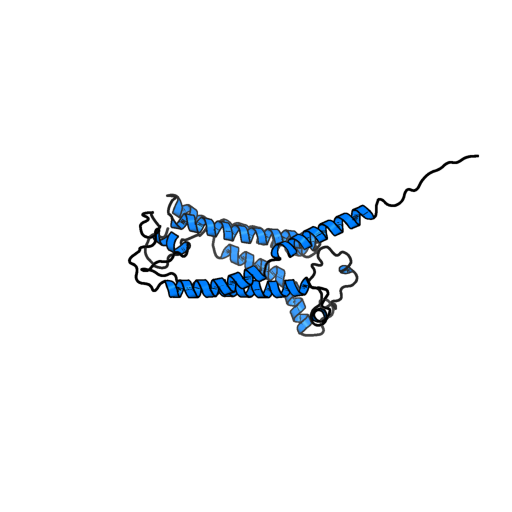.94 219 TRP A N 1
ATOM 1776 C CA . TRP A 1 219 ? 7.523 5.770 -5.918 1.00 89.94 219 TRP A CA 1
ATOM 1777 C C . TRP A 1 219 ? 7.567 5.195 -4.501 1.00 89.94 219 TRP A C 1
ATOM 1779 O O . TRP A 1 219 ? 6.529 4.990 -3.878 1.00 89.94 219 TRP A O 1
ATOM 1789 N N . THR A 1 220 ? 8.763 4.998 -3.951 1.00 91.38 220 THR A N 1
ATOM 1790 C CA . THR A 1 220 ? 8.944 4.542 -2.568 1.00 91.38 220 THR A CA 1
ATOM 1791 C C . THR A 1 220 ? 8.356 5.537 -1.565 1.00 91.38 220 THR A C 1
ATOM 1793 O O . THR A 1 220 ? 7.679 5.126 -0.625 1.00 91.38 220 THR A O 1
ATOM 1796 N N . TYR A 1 221 ? 8.538 6.847 -1.776 1.00 92.00 221 TYR A N 1
ATOM 1797 C CA . TYR A 1 221 ? 7.889 7.864 -0.939 1.00 92.00 221 TYR A CA 1
ATOM 1798 C C . TYR A 1 221 ? 6.360 7.804 -1.020 1.00 92.00 221 TYR A C 1
ATOM 1800 O O . TYR A 1 221 ? 5.698 7.948 0.008 1.00 92.00 221 TYR A O 1
ATOM 1808 N N . LEU A 1 222 ? 5.797 7.543 -2.205 1.00 91.62 222 LEU A N 1
ATOM 1809 C CA . LEU A 1 222 ? 4.352 7.367 -2.365 1.00 91.62 222 LEU A CA 1
ATOM 1810 C C . LEU A 1 222 ? 3.844 6.140 -1.590 1.00 91.62 222 LEU A C 1
ATOM 1812 O O . LEU A 1 222 ? 2.826 6.227 -0.910 1.00 91.62 222 LEU A O 1
ATOM 1816 N N . ILE A 1 223 ? 4.578 5.024 -1.621 1.00 93.06 223 ILE A N 1
ATOM 1817 C CA . ILE A 1 223 ? 4.242 3.818 -0.847 1.00 93.06 223 ILE A CA 1
ATOM 1818 C C . ILE A 1 223 ? 4.302 4.096 0.662 1.00 93.06 223 ILE A C 1
ATOM 1820 O O . ILE A 1 223 ? 3.386 3.713 1.391 1.00 93.06 223 ILE A O 1
ATOM 1824 N N . TYR A 1 224 ? 5.337 4.795 1.140 1.00 95.06 224 TYR A N 1
ATOM 1825 C CA . TYR A 1 224 ? 5.422 5.196 2.548 1.00 95.06 224 TYR A CA 1
ATOM 1826 C C . TYR A 1 224 ? 4.249 6.083 2.963 1.00 95.06 224 TYR A C 1
ATOM 1828 O O . TYR A 1 224 ? 3.710 5.904 4.054 1.00 95.06 224 TYR A O 1
ATOM 1836 N N . TYR A 1 225 ? 3.820 6.997 2.091 1.00 93.25 225 TYR A N 1
ATOM 1837 C CA . TYR A 1 225 ? 2.631 7.805 2.331 1.00 93.25 225 TYR A CA 1
ATOM 1838 C C . TYR A 1 225 ? 1.371 6.938 2.455 1.00 93.25 225 TYR A C 1
ATOM 1840 O O . TYR A 1 225 ? 0.626 7.096 3.420 1.00 93.25 225 TYR A O 1
ATOM 1848 N N . CYS A 1 226 ? 1.173 5.966 1.556 1.00 92.75 226 CYS A N 1
ATOM 1849 C CA . CYS A 1 226 ? 0.058 5.018 1.649 1.00 92.75 226 CYS A CA 1
ATOM 1850 C C . CYS A 1 226 ? 0.042 4.279 2.993 1.00 92.75 226 CYS A C 1
ATOM 1852 O O . CYS A 1 226 ? -0.993 4.211 3.658 1.00 92.75 226 CYS A O 1
ATOM 1854 N N . PHE A 1 227 ? 1.197 3.760 3.417 1.00 93.81 227 PHE A N 1
ATOM 1855 C CA . PHE A 1 227 ? 1.327 3.069 4.697 1.00 93.81 227 PHE A CA 1
ATOM 1856 C C . PHE A 1 227 ? 1.021 3.993 5.882 1.00 93.81 227 PHE A C 1
ATOM 1858 O O . PHE A 1 227 ? 0.254 3.621 6.768 1.00 93.81 227 PHE A O 1
ATOM 1865 N N . ALA A 1 228 ? 1.555 5.218 5.875 1.00 93.38 228 ALA A N 1
ATOM 1866 C CA . ALA A 1 228 ? 1.290 6.206 6.916 1.00 93.38 228 ALA A CA 1
ATOM 1867 C C . ALA A 1 228 ? -0.203 6.557 7.007 1.00 93.38 228 ALA A C 1
ATOM 1869 O O . ALA A 1 228 ? -0.743 6.633 8.106 1.00 93.38 228 ALA A O 1
ATOM 1870 N N . VAL A 1 229 ? -0.894 6.713 5.873 1.00 91.12 229 VAL A N 1
ATOM 1871 C CA . VAL A 1 229 ? -2.342 6.970 5.845 1.00 91.12 229 VAL A CA 1
ATOM 1872 C C . VAL A 1 229 ? -3.127 5.804 6.447 1.00 91.12 229 VAL A C 1
ATOM 1874 O O . VAL A 1 229 ? -4.025 6.043 7.255 1.00 91.12 229 VAL A O 1
ATOM 1877 N N . ILE A 1 230 ? -2.792 4.558 6.092 1.00 91.31 230 ILE A N 1
ATOM 1878 C CA . ILE A 1 230 ? -3.434 3.361 6.663 1.00 91.31 230 ILE A CA 1
ATOM 1879 C C . ILE A 1 230 ? -3.206 3.310 8.177 1.00 91.31 230 ILE A C 1
ATOM 1881 O O . ILE A 1 230 ? -4.160 3.153 8.936 1.00 91.31 230 ILE A O 1
ATOM 1885 N N . PHE A 1 231 ? -1.963 3.504 8.617 1.00 91.44 231 PHE A N 1
ATOM 1886 C CA . PHE A 1 231 ? -1.594 3.482 10.029 1.00 91.44 231 PHE A CA 1
ATOM 1887 C C . PHE A 1 231 ? -2.322 4.568 10.833 1.00 91.44 231 PHE A C 1
ATOM 1889 O O . PHE A 1 231 ? -2.956 4.269 11.842 1.00 91.44 231 PHE A O 1
ATOM 1896 N N . ILE A 1 232 ? -2.312 5.816 10.352 1.00 90.50 232 ILE A N 1
ATOM 1897 C CA . ILE A 1 232 ? -3.010 6.935 11.000 1.00 90.50 232 ILE A CA 1
ATOM 1898 C C . ILE A 1 232 ? -4.512 6.653 11.079 1.00 90.50 232 ILE A C 1
ATOM 1900 O O . ILE A 1 232 ? -5.112 6.871 12.129 1.00 90.50 232 ILE A O 1
ATOM 1904 N N . LYS A 1 233 ? -5.128 6.131 10.009 1.00 87.38 233 LYS A N 1
ATOM 1905 C CA . LYS A 1 233 ? -6.550 5.763 10.034 1.00 87.38 233 LYS A CA 1
ATOM 1906 C C . LYS A 1 233 ? -6.851 4.667 11.051 1.00 87.38 233 LYS A C 1
ATOM 1908 O O . LYS A 1 233 ? -7.843 4.790 11.762 1.00 87.38 233 LYS A O 1
ATOM 1913 N N . ALA A 1 234 ? -6.000 3.649 11.160 1.00 88.19 234 ALA A N 1
ATOM 1914 C CA . ALA A 1 234 ? -6.158 2.595 12.157 1.00 88.19 234 ALA A CA 1
ATOM 1915 C C . ALA A 1 234 ? -6.072 3.155 13.589 1.00 88.19 234 ALA A C 1
ATOM 1917 O O . ALA A 1 234 ? -6.938 2.867 14.411 1.00 88.19 234 ALA A O 1
ATOM 1918 N N . CYS A 1 235 ? -5.097 4.025 13.876 1.00 87.19 235 CYS A N 1
ATOM 1919 C CA . CYS A 1 235 ? -4.989 4.686 15.180 1.00 87.19 235 CYS A CA 1
ATOM 1920 C C . CYS A 1 235 ? -6.205 5.574 15.485 1.00 87.19 235 CYS A C 1
ATOM 1922 O O . CYS A 1 235 ? -6.745 5.527 16.589 1.00 87.19 235 CYS A O 1
ATOM 1924 N N . LEU A 1 236 ? -6.662 6.362 14.506 1.00 85.06 236 LEU A N 1
ATOM 1925 C CA . LEU A 1 236 ? -7.841 7.218 14.656 1.00 85.06 236 LEU A CA 1
ATOM 1926 C C . LEU A 1 236 ? -9.120 6.407 14.879 1.00 85.06 236 LEU A C 1
ATOM 1928 O O . LEU A 1 236 ? -9.997 6.865 15.604 1.00 85.06 236 LEU A O 1
ATOM 1932 N N . GLN A 1 237 ? -9.223 5.208 14.303 1.00 83.50 237 GLN A N 1
ATOM 1933 C CA . GLN A 1 237 ? -10.370 4.328 14.506 1.00 83.50 237 GLN A CA 1
ATOM 1934 C C . GLN A 1 237 ? -10.476 3.861 15.964 1.00 83.50 237 GLN A C 1
ATOM 1936 O O . GLN A 1 237 ? -11.573 3.876 16.514 1.00 83.50 237 GLN A O 1
ATOM 1941 N N . ILE A 1 238 ? -9.353 3.528 16.612 1.00 81.75 238 ILE A N 1
ATOM 1942 C CA . ILE A 1 238 ? -9.326 3.183 18.045 1.00 81.75 238 ILE A CA 1
ATOM 1943 C C . ILE A 1 238 ? -9.824 4.365 18.878 1.00 81.75 238 ILE A C 1
ATOM 1945 O O . ILE A 1 238 ? -10.706 4.204 19.714 1.00 81.75 238 ILE A O 1
ATOM 1949 N N . VAL A 1 239 ? -9.290 5.564 18.622 1.00 81.12 239 VAL A N 1
ATOM 1950 C CA . VAL A 1 239 ? -9.666 6.782 19.359 1.00 81.12 239 VAL A CA 1
ATOM 1951 C C . VAL A 1 239 ? -11.148 7.111 19.162 1.00 81.12 239 VAL A C 1
ATOM 1953 O O . VAL A 1 239 ? -11.823 7.476 20.121 1.00 81.12 239 VAL A O 1
ATOM 1956 N N . ALA A 1 240 ? -11.668 6.938 17.943 1.00 77.12 240 ALA A N 1
ATOM 1957 C CA . ALA A 1 240 ? -13.071 7.175 17.622 1.00 77.12 240 ALA A CA 1
ATOM 1958 C C . ALA A 1 240 ? -14.030 6.214 18.345 1.00 77.12 240 ALA A C 1
ATOM 1960 O O . ALA A 1 240 ? -15.153 6.610 18.629 1.00 77.12 240 ALA A O 1
ATOM 1961 N N . CYS A 1 241 ? -13.612 4.980 18.649 1.00 76.38 241 CYS A N 1
ATOM 1962 C CA . CYS A 1 241 ? -14.467 4.001 19.327 1.00 76.38 241 CYS A CA 1
ATOM 1963 C C . CYS A 1 241 ? -14.533 4.174 20.858 1.00 76.38 241 CYS A C 1
ATOM 1965 O O . CYS A 1 241 ? -15.396 3.565 21.474 1.00 76.38 241 CYS A O 1
ATOM 1967 N N . ILE A 1 242 ? -13.642 4.957 21.483 1.00 74.38 242 ILE A N 1
ATOM 1968 C CA . ILE A 1 242 ? -13.624 5.153 22.952 1.00 74.38 242 ILE A CA 1
ATOM 1969 C C . ILE A 1 242 ? -14.230 6.520 23.346 1.00 74.38 242 ILE A C 1
ATOM 1971 O O . ILE A 1 242 ? -14.252 6.875 24.516 1.00 74.38 242 ILE A O 1
ATOM 1975 N N . ASP A 1 243 ? -14.689 7.313 22.368 1.00 65.62 243 ASP A N 1
ATOM 1976 C CA . ASP A 1 243 ? -15.300 8.648 22.540 1.00 65.62 243 ASP A CA 1
ATOM 1977 C C . ASP A 1 243 ? -14.554 9.585 23.527 1.00 65.62 243 ASP A C 1
ATOM 1979 O O . ASP A 1 243 ? -15.124 10.465 24.164 1.00 65.62 243 ASP A O 1
ATOM 1983 N N . ILE A 1 244 ? -13.231 9.399 23.669 1.00 58.09 244 ILE A N 1
ATOM 1984 C CA . ILE A 1 244 ? -12.408 10.059 24.708 1.00 58.09 244 ILE A CA 1
ATOM 1985 C C . ILE A 1 244 ? -12.321 11.572 24.473 1.00 58.09 244 ILE A C 1
ATOM 1987 O O . ILE A 1 244 ? -12.099 12.353 25.400 1.00 58.09 244 ILE A O 1
ATOM 1991 N N . LEU A 1 245 ? -12.465 12.010 23.224 1.00 54.66 245 LEU A N 1
ATOM 1992 C CA . LEU A 1 245 ? -12.460 13.418 22.869 1.00 54.66 245 LEU A CA 1
ATOM 1993 C C . LEU A 1 245 ? -13.893 13.851 22.575 1.00 54.66 245 LEU A C 1
ATOM 1995 O O . LEU A 1 245 ? -14.419 13.536 21.518 1.00 54.66 245 LEU A O 1
ATOM 1999 N N . SER A 1 246 ? -14.439 14.751 23.393 1.00 53.47 246 SER A N 1
ATOM 2000 C CA . SER A 1 246 ? -15.637 15.557 23.077 1.00 53.47 246 SER A CA 1
ATOM 2001 C C . SER A 1 246 ? -15.497 16.399 21.775 1.00 53.47 246 SER A C 1
ATOM 2003 O O . SER A 1 246 ? -16.420 17.078 21.342 1.00 53.47 246 SER A O 1
ATOM 2005 N N . ILE A 1 247 ? -14.335 16.325 21.107 1.00 56.06 247 ILE A N 1
ATOM 2006 C CA . ILE A 1 247 ? -13.998 16.863 19.773 1.00 56.06 247 ILE A CA 1
ATOM 2007 C C . ILE A 1 247 ? -14.269 15.810 18.657 1.00 56.06 247 ILE A C 1
ATOM 2009 O O . ILE A 1 247 ? -13.982 16.038 17.479 1.00 56.06 247 ILE A O 1
ATOM 2013 N N . GLY A 1 248 ? -14.816 14.642 19.013 1.00 63.91 248 GLY A N 1
ATOM 2014 C CA . GLY A 1 248 ? -14.928 13.439 18.184 1.00 63.91 248 GLY A CA 1
ATOM 2015 C C . GLY A 1 248 ? -15.539 13.679 16.807 1.00 63.91 248 GLY A C 1
ATOM 2016 O O . GLY A 1 248 ? -14.927 13.298 15.811 1.00 63.91 248 GLY A O 1
ATOM 2017 N N . CYS A 1 249 ? -16.655 14.410 16.721 1.00 71.75 249 CYS A N 1
ATOM 2018 C CA . CYS A 1 249 ? -17.318 14.693 15.442 1.00 71.75 249 CYS A CA 1
ATOM 2019 C C . CYS A 1 249 ? -16.412 15.412 14.435 1.00 71.75 249 CYS A C 1
ATOM 2021 O O . CYS A 1 249 ? -16.347 15.040 13.264 1.00 71.75 249 CYS A O 1
ATOM 2023 N N . VAL A 1 250 ? -15.690 16.445 14.881 1.00 74.62 250 VAL A N 1
ATOM 2024 C CA . VAL A 1 250 ? -14.875 17.282 13.988 1.00 74.62 250 VAL A CA 1
ATOM 2025 C C . VAL A 1 250 ? -13.695 16.478 13.442 1.00 74.62 250 VAL A C 1
ATOM 2027 O O . VAL A 1 250 ? -13.401 16.527 12.249 1.00 74.62 250 VAL A O 1
ATOM 2030 N N . ILE A 1 251 ? -13.043 15.684 14.294 1.00 72.19 251 ILE A N 1
ATOM 2031 C CA . ILE A 1 251 ? -11.911 14.837 13.895 1.00 72.19 251 ILE A CA 1
ATOM 2032 C C . ILE A 1 251 ? -12.388 13.697 12.982 1.00 72.19 251 ILE A C 1
ATOM 2034 O O . ILE A 1 251 ? -11.768 13.445 11.946 1.00 72.19 251 ILE A O 1
ATOM 2038 N N . GLN A 1 252 ? -13.510 13.051 13.306 1.00 75.12 252 GLN A N 1
ATOM 2039 C CA . GLN A 1 252 ? -14.109 12.003 12.473 1.00 75.12 252 GLN A CA 1
ATOM 2040 C C . GLN A 1 252 ? -14.481 12.529 11.082 1.00 75.12 252 GLN A C 1
ATOM 2042 O O . GLN A 1 252 ? -14.203 11.861 10.084 1.00 75.12 252 GLN A O 1
ATOM 2047 N N . GLN A 1 253 ? -15.016 13.751 10.992 1.00 77.00 253 GLN A N 1
ATOM 2048 C CA . GLN A 1 253 ? -15.379 14.384 9.724 1.00 77.00 253 GLN A CA 1
ATOM 2049 C C . GLN A 1 253 ? -14.150 14.791 8.893 1.00 77.00 253 GLN A C 1
ATOM 2051 O O . GLN A 1 253 ? -14.113 14.526 7.692 1.00 77.00 253 GLN A O 1
ATOM 2056 N N . ILE A 1 254 ? -13.111 15.371 9.511 1.00 81.44 254 ILE A N 1
ATOM 2057 C CA . ILE A 1 254 ? -11.881 15.797 8.808 1.00 81.44 254 ILE A CA 1
ATOM 2058 C C . ILE A 1 254 ? -11.091 14.600 8.258 1.00 81.44 254 ILE A C 1
ATOM 2060 O O . ILE A 1 254 ? -10.537 14.657 7.152 1.00 81.44 254 ILE A O 1
ATOM 2064 N N . PHE A 1 255 ? -11.019 13.511 9.023 1.00 81.44 255 PHE A N 1
ATOM 2065 C CA . PHE A 1 255 ? -10.266 12.316 8.638 1.00 81.44 255 PHE A CA 1
ATOM 2066 C C . PHE A 1 255 ? -11.120 11.264 7.918 1.00 81.44 255 PHE A C 1
ATOM 2068 O O . PHE A 1 255 ? -10.563 10.328 7.334 1.00 81.44 255 PHE A O 1
ATOM 2075 N N . SER A 1 256 ? -12.445 11.450 7.890 1.00 78.56 256 SER A N 1
ATOM 2076 C CA . SER A 1 256 ? -13.429 10.505 7.352 1.00 78.56 256 SER A CA 1
ATOM 2077 C C . SER A 1 256 ? -13.204 9.095 7.918 1.00 78.56 256 SER A C 1
ATOM 2079 O O . SER A 1 256 ? -12.963 8.133 7.181 1.00 78.56 256 SER A O 1
ATOM 2081 N N . VAL A 1 257 ? -13.197 8.996 9.251 1.00 78.94 257 VAL A N 1
ATOM 2082 C CA . VAL A 1 257 ? -13.027 7.740 9.998 1.00 78.94 257 VAL A CA 1
ATOM 2083 C C . VAL A 1 257 ? -14.240 7.543 10.896 1.00 78.94 257 VAL A C 1
ATOM 2085 O O . VAL A 1 257 ? -14.562 8.417 11.692 1.00 78.94 257 VAL A O 1
ATOM 2088 N N . ALA A 1 258 ? -14.885 6.386 10.770 1.00 70.94 258 ALA A N 1
ATOM 2089 C CA . ALA A 1 258 ? -15.984 5.957 11.625 1.00 70.94 258 ALA A CA 1
ATOM 2090 C C . ALA A 1 258 ? -15.594 4.670 12.361 1.00 70.94 258 ALA A C 1
ATOM 2092 O O . ALA A 1 258 ? -14.803 3.868 11.850 1.00 70.94 258 ALA A O 1
ATOM 2093 N N . CYS A 1 259 ? -16.153 4.464 13.553 1.00 71.00 259 CYS A N 1
ATOM 2094 C CA . CYS A 1 259 ? -16.025 3.186 14.243 1.00 71.00 259 CYS A CA 1
ATOM 2095 C C . CYS A 1 259 ? -16.790 2.106 13.452 1.00 71.00 259 CYS A C 1
ATOM 2097 O O . CYS A 1 259 ? -17.871 2.366 12.922 1.00 71.00 259 CYS A O 1
ATOM 2099 N N . ILE A 1 260 ? -16.231 0.896 13.340 1.00 63.38 260 ILE A N 1
ATOM 2100 C CA . ILE A 1 260 ? -16.914 -0.225 12.677 1.00 63.38 260 ILE A CA 1
ATOM 2101 C C . ILE A 1 260 ? -17.988 -0.736 13.640 1.00 63.38 260 ILE A C 1
ATOM 2103 O O . ILE A 1 260 ? -17.719 -1.530 14.541 1.00 63.38 260 ILE A O 1
ATOM 2107 N N . THR A 1 261 ? -19.208 -0.233 13.477 1.00 56.00 261 THR A N 1
ATOM 2108 C CA . THR A 1 261 ? -20.400 -0.778 14.121 1.00 56.00 261 THR A CA 1
ATOM 2109 C C . THR A 1 261 ? -21.123 -1.707 13.159 1.00 56.00 261 THR A C 1
ATOM 2111 O O . THR A 1 261 ? -21.073 -1.583 11.938 1.00 56.00 261 THR A O 1
ATOM 2114 N N . SER A 1 262 ? -21.756 -2.705 13.745 1.00 47.06 262 SER A N 1
ATOM 2115 C CA . SER A 1 262 ? -22.483 -3.767 13.060 1.00 47.06 262 SER A CA 1
ATOM 2116 C C . SER A 1 262 ? -23.977 -3.665 13.258 1.00 47.06 262 SER A C 1
ATOM 2118 O O . SER A 1 262 ? -24.713 -4.334 12.549 1.00 47.06 262 SER A O 1
ATOM 2120 N N . ASP A 1 263 ? -24.398 -2.832 14.205 1.00 38.59 263 ASP A N 1
ATOM 2121 C CA . ASP A 1 263 ? -25.792 -2.573 14.482 1.00 38.59 263 ASP A CA 1
ATOM 2122 C C . ASP A 1 263 ? -26.042 -1.081 14.326 1.00 38.59 263 ASP A C 1
ATOM 2124 O O . ASP A 1 263 ? -25.395 -0.209 14.914 1.00 38.59 263 ASP A O 1
ATOM 2128 N N . SER A 1 264 ? -26.971 -0.825 13.424 1.00 41.47 264 SER A N 1
ATOM 2129 C CA . SER A 1 264 ? -27.504 0.455 13.021 1.00 41.47 264 SER A CA 1
ATOM 2130 C C . SER A 1 264 ? -28.325 1.085 14.144 1.00 41.47 264 SER A C 1
ATOM 2132 O O . SER A 1 264 ? -29.547 1.050 14.074 1.00 41.47 264 SER A O 1
ATOM 2134 N N . SER A 1 265 ? -27.689 1.663 15.163 1.00 43.06 265 SER A N 1
ATOM 2135 C CA . SER A 1 265 ? -28.314 2.695 16.009 1.00 43.06 265 SER A CA 1
ATOM 2136 C C . SER A 1 265 ? -27.376 3.162 17.119 1.00 43.06 265 SER A C 1
ATOM 2138 O O . SER A 1 265 ? -27.399 2.595 18.204 1.00 43.06 265 SER A O 1
ATOM 2140 N N . SER A 1 266 ? -26.600 4.217 16.864 1.00 36.56 266 SER A N 1
ATOM 2141 C CA . SER A 1 266 ? -26.444 5.363 17.780 1.00 36.56 266 SER A CA 1
ATOM 2142 C C . SER A 1 266 ? -25.295 6.259 17.318 1.00 36.56 266 SER A C 1
ATOM 2144 O O . SER A 1 266 ? -24.155 5.810 17.217 1.00 36.56 266 SER A O 1
ATOM 2146 N N . SER A 1 267 ? -25.649 7.521 17.068 1.00 40.16 267 SER A N 1
ATOM 2147 C CA . SER A 1 267 ? -24.775 8.692 16.926 1.00 40.16 267 SER A CA 1
ATOM 2148 C C . SER A 1 267 ? -23.678 8.602 15.867 1.00 40.16 267 SER A C 1
ATOM 2150 O O . SER A 1 267 ? -22.487 8.650 16.161 1.00 40.16 267 SER A O 1
ATOM 2152 N N . SER A 1 268 ? -24.109 8.607 14.605 1.00 41.94 268 SER A N 1
ATOM 2153 C CA . SER A 1 268 ? -23.429 9.457 13.630 1.00 41.94 268 SER A CA 1
ATOM 2154 C C . SER A 1 268 ? -23.424 10.890 14.168 1.00 41.94 268 SER A C 1
ATOM 2156 O O . SER A 1 268 ? -24.486 11.461 14.426 1.00 41.94 268 SER A O 1
ATOM 2158 N N . CYS A 1 269 ? -22.236 11.457 14.331 1.00 48.19 269 CYS A N 1
ATOM 2159 C CA . CYS A 1 269 ? -21.994 12.690 13.602 1.00 48.19 269 CYS A CA 1
ATOM 2160 C C . CYS A 1 269 ? -22.024 12.319 12.099 1.00 48.19 269 CYS A C 1
ATOM 2162 O O . CYS A 1 269 ? -22.613 13.087 11.323 1.00 48.19 269 CYS A O 1
#

Secondary structure (DSSP, 8-state):
-----------SSHHHHHHHHHHHHHHHHHHHHTT--HHHHHHHHHHHHHHHHHHHHHT-S------TTTT---TTHHHHHHHTT---SSS---GGGHHHHHHHHHHHHHHHHHHHHHH-TT-TTTTTTS------TT-SSTTTS-SS---SS---SHHHHHHHHHHHHHHHHHHHHHHHHHHHS--HHHHHHHHHHHHHHHHHHHHHTS-HHHHHHHHHHHHHHHHHHHHHHHHHHHHHHTT--TTHHHHHHHHT-----SSS-S---